Protein AF-A0A3A8NTL7-F1 (afdb_monomer)

InterPro domains:
  IPR017946 PLC-like phosphodiesterase, TIM beta/alpha-barrel domain superfamily [G3DSA:3.20.20.190] (34-94)
  IPR017946 PLC-like phosphodiesterase, TIM beta/alpha-barrel domain superfamily [SSF51695] (38-226)
  IPR019356 Menorin-like domain [PF10223] (31-127)

pLDDT: mean 85.39, std 20.69, range [34.0, 98.81]

Foldseek 3Di:
DDDDDDDDDDDPDDDDQPPPLADDLPDFQLQAQEQPACFAPVSVVVLSVFSGQEYEFEWDQDDVHRFIWTDDDPDDDPHHGHGLLRVLLSVQVSNGAYEYHYPDLVCVVVNLVSCVVSPHQQSSAEYADEQVSCLVCLQVCCVSRVAHEYEYEWNDPAADALVRLLSVLVSLVVSDHAYEYEYALVRYDLRSLVSNVVRYAYEYEEEDQDLPVSSVVVVVSPHRHHYWYAHPQGGDRRDPVSVVVSVVVVVVVVVD

Radius of gyration: 20.04 Å; Cα contacts (8 Å, |Δi|>4): 472; chains: 1; bounding box: 79×56×46 Å

Secondary structure (DSSP, 8-state):
-----PPPP----PPPPPTT----TTS-GGG--EE----BHHHHHHHHTSS-SEEEEEEEEPTTSSSEEE-SSSSPPSS-BPBHHHHHHHHHHHT-EEEEEES-GGGHHHHHHHHHHHT--GGGEEEEE-HHHHHHHHHHHHHH-TTSEEEEPPS-SS-B-HHHHHHHHHHHHHH-SSEEEEEEGGGB-HHHHHHHTTTSEEEEEEE-SSHHHHHHHHHHTT--S-EEEEBTTB---S-HHHHHHHHHHHHHHTT-

Mean predicted aligned error: 8.6 Å

Nearest PDB structures (foldseek):
  3ez4-assembly1_H  TM=6.415E-01  e=2.658E-02  Burkholderia pseudomallei
  1p0k-assembly1_A  TM=4.427E-01  e=3.670E-03  Bacillus subtilis
  3uqe-assembly1_A-2  TM=3.409E-01  e=1.189E-02  Escherichia coli K-12
  2nuw-assembly1_A  TM=5.396E-01  e=2.178E-01  Sulfolobus acidocaldarius DSM 639
  6pmu-assembly1_B  TM=3.291E-01  e=2.286E+00  Tetranychus urticae

Solvent-accessible surface area (backbone atoms only — not comparable to full-atom values): 14018 Å² total; per-residue (Å²): 142,86,81,91,78,84,78,81,80,80,75,80,78,69,86,75,74,64,90,85,21,62,49,56,69,85,58,60,47,55,75,45,19,53,28,78,63,38,18,23,57,68,42,36,50,56,40,68,77,42,70,29,25,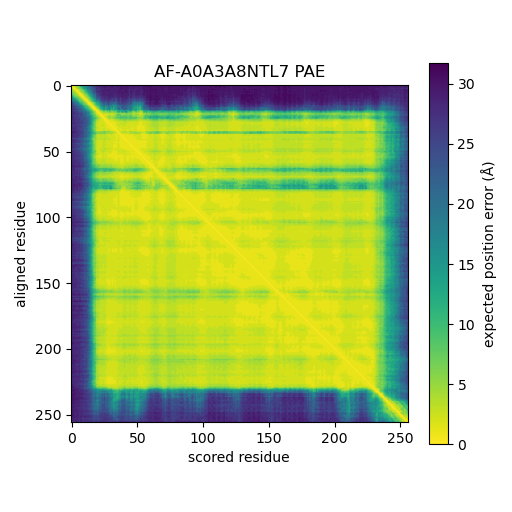26,41,26,30,26,36,28,69,30,92,95,51,95,46,61,23,23,38,86,62,98,62,90,67,94,71,56,63,28,44,47,68,56,50,52,51,55,42,52,75,64,41,32,22,40,34,41,37,49,76,42,71,85,48,47,68,62,52,53,54,50,47,62,72,71,60,59,65,38,57,32,36,30,49,32,30,47,38,68,46,39,68,69,44,39,62,59,48,38,73,78,35,56,56,25,30,41,30,41,30,61,91,59,94,60,72,42,41,46,74,55,31,47,52,53,41,50,50,45,62,73,60,46,64,46,35,31,41,42,39,50,60,95,29,60,38,67,61,17,48,67,55,35,58,87,67,31,33,39,19,34,33,52,78,34,88,51,25,66,58,52,49,52,57,41,41,76,68,63,47,50,19,38,67,49,41,24,33,93,84,49,77,50,49,53,40,83,67,42,44,48,47,52,52,53,55,54,55,53,58,74,74,108

Structure (mmCIF, N/CA/C/O backbone):
data_AF-A0A3A8NTL7-F1
#
_entry.id   AF-A0A3A8NTL7-F1
#
loop_
_atom_site.group_PDB
_atom_site.id
_atom_site.type_symbol
_atom_site.label_atom_id
_atom_site.label_alt_id
_atom_site.label_comp_id
_atom_site.label_asym_id
_atom_site.label_entity_id
_atom_site.label_seq_id
_atom_site.pdbx_PDB_ins_code
_atom_site.Cartn_x
_atom_site.Cartn_y
_atom_site.Cartn_z
_atom_site.occupancy
_atom_site.B_iso_or_equiv
_atom_site.auth_seq_id
_atom_site.auth_comp_id
_atom_site.auth_asym_id
_atom_site.auth_atom_id
_atom_site.pdbx_PDB_model_num
ATOM 1 N N . MET A 1 1 ? 60.176 -28.393 -14.270 1.00 40.81 1 MET A N 1
ATOM 2 C CA . MET A 1 1 ? 59.369 -27.708 -13.246 1.00 40.81 1 MET A CA 1
ATOM 3 C C . MET A 1 1 ? 58.552 -26.687 -13.997 1.00 40.81 1 MET A C 1
ATOM 5 O O . MET A 1 1 ? 59.147 -25.733 -14.454 1.00 40.81 1 MET A O 1
ATOM 9 N N . ASP A 1 2 ? 57.264 -26.942 -14.194 1.00 37.91 2 ASP A N 1
ATOM 10 C CA . ASP A 1 2 ? 56.298 -25.947 -14.660 1.00 37.91 2 ASP A CA 1
ATOM 11 C C . ASP A 1 2 ? 54.932 -26.401 -14.154 1.00 37.91 2 ASP A C 1
ATOM 13 O O . ASP A 1 2 ? 54.378 -27.399 -14.613 1.00 37.91 2 ASP A O 1
ATOM 17 N N . SER A 1 3 ? 54.430 -25.710 -13.136 1.00 34.97 3 SER A N 1
ATOM 18 C CA . SER A 1 3 ? 53.070 -25.862 -12.631 1.00 34.97 3 SER A CA 1
ATOM 19 C C . SER A 1 3 ? 52.382 -24.515 -12.780 1.00 34.97 3 SER A C 1
ATOM 21 O O . SER A 1 3 ? 52.554 -23.623 -11.951 1.00 34.97 3 SER A O 1
ATOM 23 N N . TYR A 1 4 ? 51.619 -24.370 -13.859 1.00 37.44 4 TYR A N 1
ATOM 24 C CA . TYR A 1 4 ? 50.650 -23.295 -14.008 1.00 37.44 4 TYR A CA 1
ATOM 25 C C . TYR A 1 4 ? 49.494 -23.564 -13.037 1.00 37.44 4 TYR A C 1
ATOM 27 O O . TYR A 1 4 ? 48.704 -24.483 -13.243 1.00 37.44 4 TYR A O 1
ATOM 35 N N . GLN A 1 5 ? 49.406 -22.779 -11.964 1.00 39.97 5 GLN A N 1
ATOM 36 C CA . GLN A 1 5 ? 48.196 -22.664 -11.154 1.00 39.97 5 GLN A CA 1
ATOM 37 C C . GLN A 1 5 ? 47.462 -21.390 -11.566 1.00 39.97 5 GLN A C 1
ATOM 39 O O . GLN A 1 5 ? 47.938 -20.277 -11.358 1.00 39.97 5 GLN A O 1
ATOM 44 N N . SER A 1 6 ? 46.296 -21.577 -12.175 1.00 35.25 6 SER A N 1
ATOM 45 C CA . SER A 1 6 ? 45.304 -20.540 -12.432 1.00 35.25 6 SER A CA 1
ATOM 46 C C . SER A 1 6 ? 44.665 -20.084 -11.119 1.00 35.25 6 SER A C 1
ATOM 48 O O . SER A 1 6 ? 44.064 -20.888 -10.404 1.00 35.25 6 SER A O 1
ATOM 50 N N . THR A 1 7 ? 44.768 -18.794 -10.814 1.00 35.56 7 THR A N 1
ATOM 51 C CA . THR A 1 7 ? 44.014 -18.132 -9.746 1.00 35.56 7 THR A CA 1
ATOM 52 C C . THR A 1 7 ? 42.527 -18.048 -10.120 1.00 35.56 7 THR A C 1
ATOM 54 O O . THR A 1 7 ? 42.206 -17.666 -11.247 1.00 35.56 7 THR A O 1
ATOM 57 N N . PRO A 1 8 ? 41.590 -18.378 -9.211 1.00 36.06 8 PRO A N 1
ATOM 58 C CA . PRO A 1 8 ? 40.177 -18.150 -9.462 1.00 36.06 8 PRO A CA 1
ATOM 59 C C . PRO A 1 8 ? 39.867 -16.655 -9.346 1.00 36.06 8 PRO A C 1
ATOM 61 O O . PRO A 1 8 ? 40.262 -15.993 -8.385 1.00 36.06 8 PRO A O 1
ATOM 64 N N . ALA A 1 9 ? 39.153 -16.133 -10.342 1.00 37.66 9 ALA A N 1
ATOM 65 C CA . ALA A 1 9 ? 38.639 -14.774 -10.348 1.00 37.66 9 ALA A CA 1
ATOM 66 C C . ALA A 1 9 ? 37.702 -14.559 -9.148 1.00 37.66 9 ALA A C 1
ATOM 68 O O . ALA A 1 9 ? 36.708 -15.268 -8.978 1.00 37.66 9 ALA A O 1
ATOM 69 N N . VAL A 1 10 ? 38.028 -13.563 -8.326 1.00 35.44 10 VAL A N 1
ATOM 70 C CA . VAL A 1 10 ? 37.157 -13.060 -7.264 1.00 35.44 10 VAL A CA 1
ATOM 71 C C . VAL A 1 10 ? 35.920 -12.466 -7.936 1.00 35.44 10 VAL A C 1
ATOM 73 O O . VAL A 1 10 ? 36.007 -11.446 -8.619 1.00 35.44 10 VAL A O 1
ATOM 76 N N . ARG A 1 11 ? 34.764 -13.120 -7.771 1.00 34.62 11 ARG A N 1
ATOM 77 C CA . ARG A 1 11 ? 33.468 -12.497 -8.056 1.00 34.62 11 ARG A CA 1
ATOM 78 C C . ARG A 1 11 ? 33.357 -11.269 -7.161 1.00 34.62 11 ARG A C 1
ATOM 80 O O . ARG A 1 11 ? 33.411 -11.404 -5.941 1.00 34.62 11 ARG A O 1
ATOM 87 N N . ALA A 1 12 ? 33.222 -10.097 -7.771 1.00 34.50 12 ALA A N 1
ATOM 88 C CA . ALA A 1 12 ? 32.860 -8.884 -7.062 1.00 34.50 12 ALA A CA 1
ATOM 89 C C . ALA A 1 12 ? 31.539 -9.143 -6.323 1.00 34.50 12 ALA A C 1
ATOM 91 O O . ALA A 1 12 ? 30.503 -9.372 -6.945 1.00 34.50 12 ALA A O 1
ATOM 92 N N . SER A 1 13 ? 31.598 -9.179 -4.995 1.00 38.62 13 SER A N 1
ATOM 93 C CA . SER A 1 13 ? 30.416 -9.112 -4.150 1.00 38.62 13 SER A CA 1
ATOM 94 C C . SER A 1 13 ? 29.799 -7.733 -4.356 1.00 38.62 13 SER A C 1
ATOM 96 O O . SER A 1 13 ? 30.434 -6.730 -4.022 1.00 38.62 13 SER A O 1
ATOM 98 N N . GLY A 1 14 ? 28.591 -7.683 -4.922 1.00 35.97 14 GLY A N 1
ATOM 99 C CA . GLY A 1 14 ? 27.764 -6.479 -4.873 1.00 35.97 14 GLY A CA 1
ATOM 100 C C . GLY A 1 14 ? 27.563 -6.026 -3.421 1.00 35.97 14 GLY A C 1
ATOM 101 O O . GLY A 1 14 ? 27.807 -6.816 -2.499 1.00 35.97 14 GLY A O 1
ATOM 102 N N . PRO A 1 15 ? 27.170 -4.763 -3.193 1.00 36.09 15 PRO A N 1
ATOM 103 C CA . PRO A 1 15 ? 26.973 -4.254 -1.844 1.00 36.09 15 PRO A CA 1
ATOM 104 C C . PRO A 1 15 ? 25.991 -5.165 -1.098 1.00 36.09 15 PRO A C 1
ATOM 106 O O . PRO A 1 15 ? 24.876 -5.415 -1.552 1.00 36.09 15 PRO A O 1
ATOM 109 N N . ALA A 1 16 ? 26.444 -5.724 0.026 1.00 44.22 16 ALA A N 1
ATOM 110 C CA . ALA A 1 16 ? 25.591 -6.505 0.905 1.00 44.22 16 ALA A CA 1
ATOM 111 C C . ALA A 1 16 ? 24.476 -5.589 1.424 1.00 44.22 16 ALA A C 1
ATOM 113 O O . ALA A 1 16 ? 24.764 -4.496 1.914 1.00 44.22 16 ALA A O 1
ATOM 114 N N . CYS A 1 17 ? 23.218 -6.028 1.314 1.00 40.03 17 CYS A N 1
ATOM 115 C CA . CYS A 1 17 ? 22.085 -5.323 1.909 1.00 40.03 17 CYS A CA 1
ATOM 116 C C . CYS A 1 17 ? 22.385 -5.007 3.388 1.00 40.03 17 CYS A C 1
ATOM 118 O O . CYS A 1 17 ? 22.900 -5.887 4.092 1.00 40.03 17 CYS A O 1
ATOM 120 N N . PRO A 1 18 ? 22.061 -3.800 3.889 1.00 51.34 18 PRO A N 1
ATOM 121 C CA . PRO A 1 18 ? 22.189 -3.493 5.308 1.00 51.34 18 PRO A CA 1
ATOM 122 C C . PRO A 1 18 ? 21.457 -4.549 6.151 1.00 51.34 18 PRO A C 1
ATOM 124 O O . PRO A 1 18 ? 20.309 -4.907 5.861 1.00 51.34 18 PRO A O 1
ATOM 127 N N . VAL A 1 19 ? 22.133 -5.075 7.176 1.00 51.22 19 VAL A N 1
ATOM 128 C CA . VAL A 1 19 ? 21.589 -6.093 8.090 1.00 51.22 19 VAL A CA 1
ATOM 129 C C . VAL A 1 19 ? 20.279 -5.577 8.703 1.00 51.22 19 VAL A C 1
ATOM 131 O O . VAL A 1 19 ? 20.252 -4.480 9.249 1.00 51.22 19 VAL A O 1
ATOM 134 N N . GLY A 1 20 ? 19.197 -6.362 8.618 1.00 67.25 20 GLY A N 1
ATOM 135 C CA . GLY A 1 20 ? 17.888 -6.019 9.204 1.00 67.25 20 GLY A CA 1
ATOM 136 C C . GLY A 1 20 ? 16.890 -5.307 8.275 1.00 67.25 20 GLY A C 1
ATOM 137 O O . GLY A 1 20 ? 15.893 -4.774 8.763 1.00 67.25 20 GLY A O 1
ATOM 138 N N . THR A 1 21 ? 17.139 -5.285 6.960 1.00 78.56 21 THR A N 1
ATOM 139 C CA . THR A 1 21 ? 16.226 -4.689 5.958 1.00 78.56 21 THR A CA 1
ATOM 140 C C . THR A 1 21 ? 15.295 -5.695 5.274 1.00 78.56 21 THR A C 1
ATOM 142 O O . THR A 1 21 ? 14.300 -5.292 4.686 1.00 78.56 21 THR A O 1
ATOM 145 N N . THR A 1 22 ? 15.563 -6.998 5.362 1.00 86.06 22 THR A N 1
ATOM 146 C CA . THR A 1 22 ? 14.688 -8.041 4.801 1.00 86.06 22 THR A CA 1
ATOM 147 C C . THR A 1 22 ? 13.358 -8.102 5.550 1.00 86.06 22 THR A C 1
ATOM 149 O O . THR A 1 22 ? 13.345 -8.085 6.782 1.00 86.06 22 THR A O 1
ATOM 152 N N . TRP A 1 23 ? 12.252 -8.214 4.813 1.00 87.19 23 TRP A N 1
ATOM 153 C CA . TRP A 1 23 ? 10.929 -8.405 5.403 1.00 87.19 23 TRP A CA 1
ATOM 154 C C . TRP A 1 23 ? 10.551 -9.885 5.435 1.00 87.19 23 TRP A C 1
ATOM 156 O O . TRP A 1 23 ? 10.715 -10.597 4.444 1.00 87.19 23 TRP A O 1
ATOM 166 N N . THR A 1 24 ? 10.005 -10.331 6.563 1.00 81.75 24 THR A N 1
ATOM 167 C CA . THR A 1 24 ? 9.372 -11.644 6.713 1.00 81.75 24 THR A CA 1
ATOM 168 C C . THR A 1 24 ? 7.953 -11.444 7.237 1.00 81.75 24 THR A C 1
ATOM 170 O O . THR A 1 24 ? 7.708 -10.516 8.007 1.00 81.75 24 THR A O 1
ATOM 173 N N . GLY A 1 25 ? 7.014 -12.308 6.839 1.00 76.00 25 GLY A N 1
ATOM 174 C CA . GLY A 1 25 ? 5.602 -12.201 7.240 1.00 76.00 25 GLY A CA 1
ATOM 175 C C . GLY A 1 25 ? 5.346 -12.257 8.753 1.00 76.00 25 GLY A C 1
ATOM 176 O O . GLY A 1 25 ? 4.278 -11.859 9.205 1.00 76.00 25 GLY A O 1
ATOM 177 N N . ASP A 1 26 ? 6.330 -12.706 9.536 1.00 82.38 26 ASP A N 1
ATOM 178 C CA . ASP A 1 26 ? 6.259 -12.780 10.999 1.00 82.38 26 ASP A CA 1
ATOM 179 C C . ASP A 1 26 ? 6.544 -11.436 11.693 1.00 82.38 26 ASP A C 1
ATOM 181 O O . ASP A 1 26 ? 6.278 -11.288 12.889 1.00 82.38 26 ASP A O 1
ATOM 185 N N . LEU A 1 27 ? 7.108 -10.454 10.978 1.00 86.75 27 LEU A N 1
ATOM 186 C CA . LEU A 1 27 ? 7.339 -9.123 11.531 1.00 86.75 27 LEU A CA 1
ATOM 187 C C . LEU A 1 27 ? 6.011 -8.357 11.612 1.00 86.75 27 LEU A C 1
ATOM 189 O O . LEU A 1 27 ? 5.282 -8.272 10.620 1.00 86.75 27 LEU A O 1
ATOM 193 N N . PRO A 1 28 ? 5.678 -7.751 12.765 1.00 92.38 28 PRO A N 1
ATOM 194 C CA . PRO A 1 28 ? 4.474 -6.946 12.857 1.00 92.38 28 PRO A CA 1
ATOM 195 C C . PRO A 1 28 ? 4.620 -5.692 11.992 1.00 92.38 28 PRO A C 1
ATOM 197 O O . PRO A 1 28 ? 5.680 -5.065 11.953 1.00 92.38 28 PRO A O 1
ATOM 200 N N . LEU A 1 29 ? 3.531 -5.275 11.337 1.00 93.94 29 LEU A N 1
ATOM 201 C CA . LEU A 1 29 ? 3.531 -4.109 10.444 1.00 93.94 29 LEU A CA 1
ATOM 202 C C . LEU A 1 29 ? 3.906 -2.795 11.163 1.00 93.94 29 LEU A C 1
ATOM 204 O O . LEU A 1 29 ? 4.288 -1.822 10.520 1.00 93.94 29 LEU A O 1
ATOM 208 N N . SER A 1 30 ? 3.873 -2.772 12.499 1.00 92.75 30 SER A N 1
ATOM 209 C CA . SER A 1 30 ? 4.414 -1.677 13.307 1.00 92.75 30 SER A CA 1
ATOM 210 C C . SER A 1 30 ? 5.921 -1.441 13.125 1.00 92.75 30 SER A C 1
ATOM 212 O O . SER A 1 30 ? 6.384 -0.327 13.353 1.00 92.75 30 SER A O 1
ATOM 214 N N . GLU A 1 31 ? 6.674 -2.450 12.686 1.00 90.75 31 GLU A N 1
ATOM 215 C CA . GLU A 1 31 ? 8.119 -2.370 12.412 1.00 90.75 31 GLU A CA 1
ATOM 216 C C . GLU A 1 31 ? 8.428 -2.002 10.950 1.00 90.75 31 GLU A C 1
ATOM 218 O O . GLU A 1 31 ? 9.591 -1.990 10.528 1.00 90.75 31 GLU A O 1
ATOM 223 N N . ALA A 1 32 ? 7.396 -1.729 10.146 1.00 91.56 32 ALA A N 1
ATOM 224 C CA . ALA A 1 32 ? 7.569 -1.300 8.769 1.00 91.56 32 ALA A CA 1
ATOM 225 C C . ALA A 1 32 ? 8.188 0.105 8.709 1.00 91.56 32 ALA A C 1
ATOM 227 O O . ALA A 1 32 ? 7.646 1.076 9.236 1.00 91.56 32 ALA A O 1
ATOM 228 N N . ARG A 1 33 ? 9.321 0.197 8.015 1.00 90.44 33 ARG A N 1
ATOM 229 C CA . ARG A 1 33 ? 10.051 1.411 7.656 1.00 90.44 33 ARG A CA 1
ATOM 230 C C . ARG A 1 33 ? 9.907 1.596 6.155 1.00 90.44 33 ARG A C 1
ATOM 232 O O . ARG A 1 33 ? 10.611 0.944 5.377 1.00 90.44 33 ARG A O 1
ATOM 239 N N . ASN A 1 34 ? 8.944 2.429 5.783 1.00 91.75 34 ASN A N 1
ATOM 240 C CA . ASN A 1 34 ? 8.533 2.596 4.402 1.00 91.75 34 ASN A CA 1
ATOM 241 C C . ASN A 1 34 ? 9.428 3.567 3.639 1.00 91.75 34 ASN A C 1
ATOM 243 O O . ASN A 1 34 ? 9.830 4.619 4.135 1.00 91.75 34 ASN A O 1
ATOM 247 N N . ALA A 1 35 ? 9.681 3.194 2.401 1.00 91.62 35 ALA A N 1
ATOM 248 C CA . ALA A 1 35 ? 10.323 3.980 1.381 1.00 91.62 35 ALA A CA 1
ATOM 249 C C . ALA A 1 35 ? 9.279 4.503 0.402 1.00 91.62 35 ALA A C 1
ATOM 251 O O . ALA A 1 35 ? 8.930 3.817 -0.559 1.00 91.62 35 ALA A O 1
ATOM 252 N N . HIS A 1 36 ? 8.770 5.702 0.641 1.00 85.38 36 HIS A N 1
ATOM 253 C CA . HIS A 1 36 ? 7.763 6.282 -0.241 1.00 85.38 36 HIS A CA 1
ATOM 254 C C . HIS A 1 36 ? 8.404 6.772 -1.554 1.00 85.38 36 HIS A C 1
ATOM 256 O O . HIS A 1 36 ? 9.516 7.308 -1.546 1.00 85.38 36 HIS A O 1
ATOM 262 N N . ARG A 1 37 ? 7.666 6.653 -2.665 1.00 82.38 37 ARG A N 1
ATOM 263 C CA . ARG A 1 37 ? 7.978 7.199 -4.002 1.00 82.38 37 ARG A CA 1
ATOM 264 C C . ARG A 1 37 ? 9.198 6.560 -4.637 1.00 82.38 37 ARG A C 1
ATOM 266 O O . ARG A 1 37 ? 10.063 7.250 -5.158 1.00 82.38 37 ARG A O 1
ATOM 273 N N . THR A 1 38 ? 9.285 5.239 -4.614 1.00 93.38 38 THR A N 1
ATOM 274 C CA . THR A 1 38 ? 10.352 4.508 -5.318 1.00 93.38 38 THR A CA 1
ATOM 275 C C . THR A 1 38 ? 10.064 4.374 -6.819 1.00 93.38 38 THR A C 1
ATOM 277 O O . THR A 1 38 ? 10.290 3.321 -7.399 1.00 93.38 38 THR A O 1
ATOM 280 N N . ASN A 1 39 ? 9.528 5.422 -7.452 1.00 95.25 39 ASN A N 1
ATOM 281 C CA . ASN A 1 39 ? 8.954 5.352 -8.799 1.00 95.25 39 ASN A CA 1
ATOM 282 C C . ASN A 1 39 ? 10.016 5.435 -9.901 1.00 95.25 39 ASN A C 1
ATOM 284 O O . ASN A 1 39 ? 9.883 4.801 -10.943 1.00 95.25 39 ASN A O 1
ATOM 288 N N . THR A 1 40 ? 11.096 6.170 -9.652 1.00 93.62 40 THR A N 1
ATOM 289 C CA . THR A 1 40 ? 12.225 6.315 -10.582 1.00 93.62 40 THR A CA 1
ATOM 290 C C . THR A 1 40 ? 13.402 5.428 -10.190 1.00 93.62 40 THR A C 1
ATOM 292 O O . THR A 1 40 ? 13.541 5.030 -9.026 1.00 93.62 40 THR A O 1
ATOM 295 N N . LYS A 1 41 ? 14.304 5.157 -11.141 1.00 93.94 41 LYS A N 1
ATOM 296 C CA . LYS A 1 41 ? 15.559 4.424 -10.882 1.00 93.94 41 LYS A CA 1
ATOM 297 C C . LYS A 1 41 ? 16.371 5.052 -9.752 1.00 93.94 41 LYS A C 1
ATOM 299 O O . LYS A 1 41 ? 16.873 4.340 -8.882 1.00 93.94 41 LYS A O 1
ATOM 304 N N . GLU A 1 42 ? 16.469 6.377 -9.733 1.00 90.81 42 GLU A N 1
ATOM 305 C CA . GLU A 1 42 ? 17.224 7.126 -8.731 1.00 90.81 42 GLU A CA 1
ATOM 306 C C . GLU A 1 42 ? 16.596 6.998 -7.339 1.00 90.81 42 GLU A C 1
ATOM 308 O O . GLU A 1 42 ? 17.299 6.740 -6.359 1.00 90.81 42 GLU A O 1
ATOM 313 N N . GLN A 1 43 ? 15.269 7.135 -7.244 1.00 91.50 43 GLN A N 1
ATOM 314 C CA . GLN A 1 43 ? 14.547 6.994 -5.977 1.00 91.50 43 GLN A CA 1
ATOM 315 C C . GLN A 1 43 ? 14.615 5.562 -5.444 1.00 91.50 43 GLN A C 1
ATOM 317 O O . GLN A 1 43 ? 14.824 5.357 -4.247 1.00 91.50 43 GLN A O 1
ATOM 322 N N . PHE A 1 44 ? 14.474 4.564 -6.319 1.00 94.44 44 PHE A N 1
ATOM 323 C CA . PHE A 1 44 ? 14.579 3.163 -5.929 1.00 94.44 44 PHE A CA 1
ATOM 324 C C . PHE A 1 44 ? 15.991 2.829 -5.435 1.00 94.44 44 PHE A C 1
ATOM 326 O O . PHE A 1 44 ? 16.153 2.178 -4.402 1.00 94.44 44 PHE A O 1
ATOM 333 N N . GLN A 1 45 ? 17.029 3.321 -6.119 1.00 93.12 45 GLN A N 1
ATOM 334 C CA . GLN A 1 45 ? 18.410 3.137 -5.677 1.00 93.12 45 GLN A CA 1
ATOM 335 C C . GLN A 1 45 ? 18.659 3.803 -4.316 1.00 93.12 45 GLN A C 1
ATOM 337 O O . GLN A 1 45 ? 19.203 3.168 -3.413 1.00 93.12 45 GLN A O 1
ATOM 342 N N . ALA A 1 46 ? 18.182 5.034 -4.116 1.00 89.31 46 ALA A N 1
ATOM 343 C CA . ALA A 1 46 ? 18.267 5.701 -2.817 1.00 89.31 46 ALA A CA 1
ATOM 344 C C . ALA A 1 46 ? 17.554 4.903 -1.709 1.00 89.31 46 ALA A C 1
ATOM 346 O O . ALA A 1 46 ? 18.042 4.824 -0.580 1.00 89.31 46 ALA A O 1
ATOM 347 N N . ALA A 1 47 ? 16.428 4.262 -2.034 1.00 91.06 47 ALA A N 1
ATOM 348 C CA . ALA A 1 47 ? 15.724 3.384 -1.115 1.00 91.06 47 ALA A CA 1
ATOM 349 C C . ALA A 1 47 ? 16.549 2.136 -0.775 1.00 91.06 47 ALA A C 1
ATOM 351 O O . ALA A 1 47 ? 16.652 1.795 0.407 1.00 91.06 47 ALA A O 1
ATOM 352 N N . LEU A 1 48 ? 17.178 1.481 -1.759 1.00 90.56 48 LEU A N 1
ATOM 353 C CA . LEU A 1 48 ? 18.084 0.340 -1.555 1.00 90.56 48 LEU A CA 1
ATOM 354 C C . LEU A 1 48 ? 19.227 0.677 -0.594 1.00 90.56 48 LEU A C 1
ATOM 356 O O . LEU A 1 48 ? 19.512 -0.108 0.313 1.00 90.56 48 LEU A O 1
ATOM 360 N N . ASP A 1 49 ? 19.792 1.873 -0.721 1.00 87.94 49 ASP A N 1
ATOM 361 C CA . ASP A 1 49 ? 20.904 2.345 0.107 1.00 87.94 49 ASP A CA 1
ATOM 362 C C . ASP A 1 49 ? 20.471 2.819 1.512 1.00 87.94 49 ASP A C 1
ATOM 364 O O . ASP A 1 49 ? 21.313 3.143 2.353 1.00 87.94 49 ASP A O 1
ATOM 368 N N . SER A 1 50 ? 19.164 2.835 1.792 1.00 84.94 50 SER A N 1
ATOM 369 C CA . SER A 1 50 ? 18.587 3.214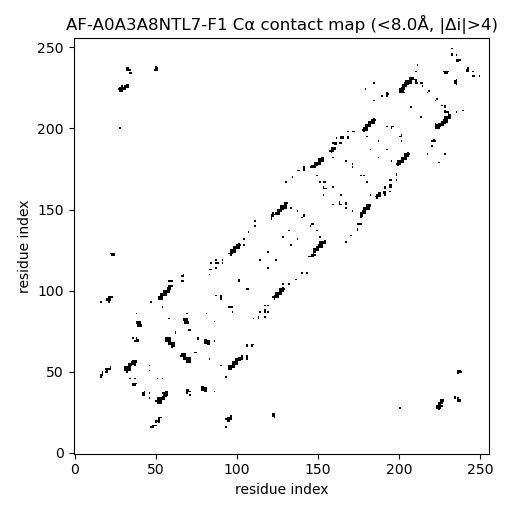 3.088 1.00 84.94 50 SER A CA 1
ATOM 370 C C . SER A 1 50 ? 18.333 2.021 4.027 1.00 84.94 50 SER A C 1
ATOM 372 O O . SER A 1 50 ? 18.418 0.852 3.640 1.00 84.94 50 SER A O 1
ATOM 374 N N . GLY A 1 51 ? 17.943 2.324 5.273 1.00 86.12 51 GLY A N 1
ATOM 375 C CA . GLY A 1 51 ? 17.471 1.350 6.267 1.00 86.12 51 GLY A CA 1
ATOM 376 C C . GLY A 1 51 ? 16.012 0.887 6.102 1.00 86.12 51 GLY A C 1
ATOM 377 O O . GLY A 1 51 ? 15.500 0.169 6.972 1.00 86.12 51 GLY A O 1
ATOM 378 N N . ALA A 1 52 ? 15.323 1.294 5.029 1.00 90.31 52 ALA A N 1
ATOM 379 C CA . ALA A 1 52 ? 13.944 0.887 4.763 1.00 90.31 52 ALA A CA 1
ATOM 380 C C . ALA A 1 52 ? 13.823 -0.629 4.546 1.00 90.31 52 ALA A C 1
ATOM 382 O O . ALA A 1 52 ? 14.685 -1.265 3.938 1.00 90.31 52 ALA A O 1
ATOM 383 N N . ASN A 1 53 ? 12.728 -1.202 5.040 1.00 93.38 53 ASN A N 1
ATOM 384 C CA . ASN A 1 53 ? 12.383 -2.617 4.867 1.00 93.38 53 ASN A CA 1
ATOM 385 C C . ASN A 1 53 ? 11.088 -2.822 4.059 1.00 93.38 53 ASN A C 1
ATOM 387 O O . ASN A 1 53 ? 10.731 -3.962 3.765 1.00 93.38 53 ASN A O 1
ATOM 391 N N . TRP A 1 54 ? 10.432 -1.730 3.655 1.00 96.31 54 TRP A N 1
ATOM 392 C CA . TRP A 1 54 ? 9.306 -1.701 2.725 1.00 96.31 54 TRP A CA 1
ATOM 393 C C . TRP A 1 54 ? 9.546 -0.667 1.637 1.00 96.31 54 TRP A C 1
ATOM 395 O O . TRP A 1 54 ? 10.017 0.423 1.948 1.00 96.31 54 TRP A O 1
ATOM 405 N N . PHE A 1 55 ? 9.201 -1.004 0.397 1.00 97.00 55 PHE A N 1
ATOM 406 C CA . PHE A 1 55 ? 9.207 -0.120 -0.763 1.00 97.00 55 PHE A CA 1
ATOM 407 C C . PHE A 1 55 ? 7.799 0.169 -1.230 1.00 97.00 55 PHE A C 1
ATOM 409 O O . PHE A 1 55 ? 7.043 -0.764 -1.481 1.00 97.00 55 PHE A O 1
ATOM 416 N N . GLU A 1 56 ? 7.467 1.448 -1.369 1.00 96.62 56 GLU A N 1
ATOM 417 C CA . GLU A 1 56 ? 6.204 1.891 -1.933 1.00 96.62 56 GLU A CA 1
ATOM 418 C C . GLU A 1 56 ? 6.419 2.547 -3.292 1.00 96.62 56 GLU A C 1
ATOM 420 O O . GLU A 1 56 ? 7.274 3.430 -3.448 1.00 96.62 56 GLU A O 1
ATOM 425 N N . GLY A 1 57 ? 5.631 2.102 -4.265 1.00 96.12 57 GLY A N 1
ATOM 426 C CA . GLY A 1 57 ? 5.572 2.676 -5.598 1.00 96.12 57 GLY A CA 1
ATOM 427 C C . GLY A 1 57 ? 4.127 2.902 -6.033 1.00 96.12 57 GLY A C 1
ATOM 428 O O . GLY A 1 57 ? 3.240 2.096 -5.743 1.00 96.12 57 GLY A O 1
ATOM 429 N N . ASP A 1 58 ? 3.903 4.011 -6.722 1.00 96.44 58 ASP A N 1
ATOM 430 C CA . ASP A 1 58 ? 2.606 4.424 -7.237 1.00 96.44 58 ASP A CA 1
ATOM 431 C C . ASP A 1 58 ? 2.410 3.834 -8.635 1.00 96.44 58 ASP A C 1
ATOM 433 O O . ASP A 1 58 ? 3.235 4.049 -9.517 1.00 96.44 58 ASP A O 1
ATOM 437 N N . VAL A 1 59 ? 1.324 3.098 -8.858 1.00 96.81 59 VAL A N 1
ATOM 438 C CA . VAL A 1 59 ? 1.030 2.504 -10.165 1.00 96.81 59 VAL A CA 1
ATOM 439 C C . VAL A 1 59 ? 0.014 3.360 -10.903 1.00 96.81 59 VAL A C 1
ATOM 441 O O . VAL A 1 59 ? -1.101 3.590 -10.418 1.00 96.81 59 VAL A O 1
ATOM 444 N N . ARG A 1 60 ? 0.390 3.780 -12.110 1.00 95.00 60 ARG A N 1
ATOM 445 C CA . ARG A 1 60 ? -0.467 4.484 -13.067 1.00 95.00 60 ARG A CA 1
ATOM 446 C C . ARG A 1 60 ? -0.373 3.844 -14.436 1.00 95.00 60 ARG A C 1
ATOM 448 O O . ARG A 1 60 ? 0.558 3.102 -14.732 1.00 95.00 60 ARG A O 1
ATOM 455 N N . LYS A 1 61 ? -1.318 4.187 -15.298 1.00 94.81 61 LYS A N 1
ATOM 456 C CA . LYS A 1 61 ? -1.186 3.981 -16.729 1.00 94.81 61 LYS A CA 1
ATOM 457 C C . LYS A 1 61 ? -0.075 4.868 -17.293 1.00 94.81 61 LYS A C 1
ATOM 459 O O . LYS A 1 61 ? 0.044 6.050 -16.940 1.00 94.81 61 LYS A O 1
ATOM 464 N N . GLU A 1 62 ? 0.717 4.298 -18.187 1.00 91.94 62 GLU A N 1
ATOM 465 C CA . GLU A 1 62 ? 1.781 5.003 -18.883 1.00 91.94 62 GLU A CA 1
ATOM 466 C C . GLU A 1 62 ? 1.238 6.117 -19.778 1.00 91.94 62 GLU A C 1
ATOM 468 O O . GLU A 1 62 ? 0.180 6.010 -20.409 1.00 91.94 62 GLU A O 1
ATOM 473 N N . ILE A 1 63 ? 1.972 7.227 -19.850 1.00 87.88 63 ILE A N 1
ATOM 474 C CA . ILE A 1 63 ? 1.570 8.343 -20.705 1.00 87.88 63 ILE A CA 1
ATOM 475 C C . ILE A 1 63 ? 1.714 7.916 -22.172 1.00 87.88 63 ILE A C 1
ATOM 477 O O . ILE A 1 63 ? 2.813 7.697 -22.669 1.00 87.88 63 ILE A O 1
ATOM 481 N N . ASN A 1 64 ? 0.591 7.892 -22.894 1.00 87.06 64 ASN A N 1
ATOM 482 C CA . ASN A 1 64 ? 0.480 7.461 -24.297 1.00 87.06 64 ASN A CA 1
ATOM 483 C C . ASN A 1 64 ? 0.609 5.943 -24.540 1.00 87.06 64 ASN A C 1
ATOM 485 O O . ASN A 1 64 ? 0.749 5.538 -25.695 1.00 87.06 64 ASN A O 1
ATOM 489 N N . SER A 1 65 ? 0.510 5.110 -23.501 1.00 87.88 65 SER A N 1
ATOM 490 C CA . SER A 1 65 ? 0.436 3.649 -23.624 1.00 87.88 65 SER A CA 1
ATOM 491 C C . SER A 1 65 ? -0.657 3.076 -22.709 1.00 87.88 65 SER A C 1
ATOM 493 O O . SER A 1 65 ? -1.212 3.774 -21.864 1.00 87.88 65 SER A O 1
ATOM 495 N N . ASP A 1 66 ? -1.004 1.804 -22.905 1.00 88.62 66 ASP A N 1
ATOM 496 C CA . ASP A 1 66 ? -1.955 1.052 -22.069 1.00 88.62 66 ASP A CA 1
ATOM 497 C C . ASP A 1 66 ? -1.253 0.153 -21.034 1.00 88.62 66 ASP A C 1
ATOM 499 O O . ASP A 1 66 ? -1.872 -0.731 -20.445 1.00 88.62 66 ASP A O 1
ATOM 503 N N . THR A 1 67 ? 0.045 0.363 -20.823 1.00 92.69 67 THR A N 1
ATOM 504 C CA . THR A 1 67 ? 0.891 -0.394 -19.896 1.00 92.69 67 THR A CA 1
ATOM 505 C C . THR A 1 67 ? 1.014 0.304 -18.538 1.00 92.69 67 THR A C 1
ATOM 507 O O . THR A 1 67 ? 1.014 1.532 -18.493 1.00 92.69 67 THR A O 1
ATOM 510 N N . PRO A 1 68 ? 1.148 -0.438 -17.423 1.00 94.94 68 PRO A N 1
ATOM 511 C CA . PRO A 1 68 ? 1.445 0.167 -16.127 1.00 94.94 68 PRO A CA 1
ATOM 512 C C . PRO A 1 68 ? 2.880 0.715 -16.043 1.00 94.94 68 PRO A C 1
ATOM 514 O O . PRO A 1 68 ? 3.839 0.019 -16.388 1.00 94.94 68 PRO A O 1
ATOM 517 N N . GLU A 1 69 ? 3.031 1.916 -15.489 1.00 95.81 69 GLU A N 1
ATOM 518 C CA . GLU A 1 69 ? 4.309 2.513 -15.088 1.00 95.81 69 GLU A CA 1
ATOM 519 C C . GLU A 1 69 ? 4.292 2.908 -13.608 1.00 95.81 69 GLU A C 1
ATOM 521 O O . GLU A 1 69 ? 3.231 3.115 -13.007 1.00 95.81 69 GLU A O 1
ATOM 526 N N . MET A 1 70 ? 5.484 3.039 -13.029 1.00 96.50 70 MET A N 1
ATOM 527 C CA . MET A 1 70 ? 5.655 3.573 -11.687 1.00 96.50 70 MET A CA 1
ATOM 528 C C . MET A 1 70 ? 5.700 5.098 -11.747 1.00 96.50 70 MET A C 1
ATOM 530 O O . MET A 1 70 ? 6.637 5.665 -12.311 1.00 96.50 70 MET A O 1
ATOM 534 N N . ARG A 1 71 ? 4.688 5.764 -11.183 1.00 94.44 71 ARG A N 1
ATOM 535 C CA . ARG A 1 71 ? 4.544 7.221 -11.236 1.00 94.44 71 ARG A CA 1
ATOM 536 C C . ARG A 1 71 ? 3.524 7.756 -10.237 1.00 94.44 71 ARG A C 1
ATOM 538 O O . ARG A 1 71 ? 2.379 7.300 -10.200 1.00 94.44 71 ARG A O 1
ATOM 545 N N . HIS A 1 72 ? 3.885 8.803 -9.497 1.00 88.75 72 HIS A N 1
ATOM 546 C CA . HIS A 1 72 ? 2.969 9.443 -8.549 1.00 88.75 72 HIS A CA 1
ATOM 547 C C . HIS A 1 72 ? 2.073 10.505 -9.215 1.00 88.75 72 HIS A C 1
ATOM 549 O O . HIS A 1 72 ? 0.848 10.494 -9.025 1.00 88.75 72 HIS A O 1
ATOM 555 N N . ASP A 1 73 ? 2.643 11.394 -10.022 1.00 85.56 73 ASP A N 1
ATOM 556 C CA . ASP A 1 73 ? 1.973 12.532 -10.647 1.00 85.56 73 ASP A CA 1
ATOM 557 C C . ASP A 1 73 ? 1.189 12.143 -11.907 1.00 85.56 73 ASP A C 1
ATOM 559 O O . ASP A 1 73 ? 1.475 11.166 -12.590 1.00 85.56 73 ASP A O 1
ATOM 563 N N . SER A 1 74 ? 0.169 12.932 -12.256 1.00 83.56 74 SER A N 1
ATOM 564 C CA . SER A 1 74 ? -0.618 12.707 -13.477 1.00 83.56 74 SER A CA 1
ATOM 565 C C . SER A 1 74 ? 0.090 13.164 -14.758 1.00 83.56 74 SER A C 1
ATOM 567 O O . SER A 1 74 ? -0.315 12.761 -15.848 1.00 83.56 74 SER A O 1
ATOM 569 N N . GLY A 1 75 ? 1.130 13.997 -14.644 1.00 84.50 75 GLY A N 1
ATOM 570 C CA . GLY A 1 75 ? 2.029 14.392 -15.738 1.00 84.50 75 GLY A CA 1
ATOM 571 C C . GLY A 1 75 ? 3.352 13.628 -15.688 1.00 84.50 75 GLY A C 1
ATOM 572 O O . GLY A 1 75 ? 3.470 12.698 -14.906 1.00 84.50 75 GLY A O 1
ATOM 573 N N . HIS A 1 76 ? 4.334 14.002 -16.507 1.00 82.69 76 HIS A N 1
ATOM 574 C CA . HIS A 1 76 ? 5.687 13.445 -16.385 1.00 82.69 76 HIS A CA 1
ATOM 575 C C . HIS A 1 76 ? 6.318 13.849 -15.045 1.00 82.69 76 HIS A C 1
ATOM 577 O O . HIS A 1 76 ? 6.150 14.991 -14.617 1.00 82.69 76 HIS A O 1
ATOM 583 N N . GLU A 1 77 ? 7.043 12.923 -14.421 1.00 83.00 77 GLU A N 1
ATOM 584 C CA . GLU A 1 77 ? 7.855 13.180 -13.229 1.00 83.00 77 GLU A CA 1
ATOM 585 C C . GLU A 1 77 ? 9.319 13.387 -13.614 1.00 83.00 77 GLU A C 1
ATOM 587 O O . GLU A 1 77 ? 9.771 12.916 -14.660 1.00 83.00 77 GLU A O 1
ATOM 592 N N . ASP A 1 78 ? 10.060 14.104 -12.771 1.00 79.81 78 ASP A N 1
ATOM 593 C CA . ASP A 1 78 ? 11.502 14.242 -12.939 1.00 79.81 78 ASP A CA 1
ATOM 594 C C . ASP A 1 78 ? 12.193 12.911 -12.603 1.00 79.81 78 ASP A C 1
ATOM 596 O O . ASP A 1 78 ? 12.106 12.425 -11.474 1.00 79.81 78 ASP A O 1
ATOM 600 N N . GLY A 1 79 ? 12.922 12.359 -13.572 1.00 82.56 79 GLY A N 1
ATOM 601 C CA . GLY A 1 79 ? 13.688 11.119 -13.431 1.00 82.56 79 GLY A CA 1
ATOM 602 C C . GLY A 1 79 ? 13.326 10.081 -14.490 1.00 82.56 79 GLY A C 1
ATOM 603 O O . GLY A 1 79 ? 12.581 10.362 -15.429 1.00 82.56 79 GLY A O 1
ATOM 604 N N . ASP A 1 80 ? 13.904 8.888 -14.358 1.00 88.31 80 ASP A N 1
ATOM 605 C CA . ASP A 1 80 ? 13.618 7.756 -15.243 1.00 88.31 80 ASP A CA 1
ATOM 606 C C . ASP A 1 80 ? 12.609 6.823 -14.563 1.00 88.31 80 ASP A C 1
ATOM 608 O O . ASP A 1 80 ? 12.989 6.007 -13.711 1.00 88.31 80 ASP A O 1
ATOM 612 N N . ASN A 1 81 ? 11.321 7.003 -14.886 1.00 94.12 81 ASN A N 1
ATOM 613 C CA . ASN A 1 81 ? 10.232 6.188 -14.347 1.00 94.12 81 ASN A CA 1
ATOM 614 C C . ASN A 1 81 ? 10.477 4.713 -14.656 1.00 94.12 81 ASN A C 1
ATOM 616 O O . ASN A 1 81 ? 10.746 4.322 -15.792 1.00 94.12 81 ASN A O 1
ATOM 620 N N . LEU A 1 82 ? 10.352 3.883 -13.628 1.00 96.00 82 LEU A N 1
ATOM 621 C CA . LEU A 1 82 ? 10.432 2.444 -13.779 1.00 96.00 82 LEU A CA 1
ATOM 622 C C . LEU A 1 82 ? 9.156 1.930 -14.442 1.00 96.00 82 LEU A C 1
ATOM 624 O O . LEU A 1 82 ? 8.042 2.345 -14.117 1.00 96.00 82 LEU A O 1
ATOM 628 N N . THR A 1 83 ? 9.301 0.942 -15.316 1.00 96.25 83 THR A N 1
ATOM 629 C CA . THR A 1 83 ? 8.165 0.076 -15.637 1.00 96.25 83 THR A CA 1
ATOM 630 C C . THR A 1 83 ? 7.766 -0.724 -14.394 1.00 96.25 83 THR A C 1
ATOM 632 O O . THR A 1 83 ? 8.599 -1.005 -13.522 1.00 96.25 83 THR A O 1
ATOM 635 N N . LEU A 1 84 ? 6.508 -1.174 -14.322 1.00 97.69 84 LEU A N 1
ATOM 636 C CA . LEU A 1 84 ? 6.074 -2.052 -13.228 1.00 97.69 84 LEU A CA 1
ATOM 637 C C . LEU A 1 84 ? 6.948 -3.317 -13.122 1.00 97.69 84 LEU A C 1
ATOM 639 O O . LEU A 1 84 ? 7.303 -3.742 -12.023 1.00 97.69 84 LEU A O 1
ATOM 643 N N . HIS A 1 85 ? 7.337 -3.902 -14.260 1.00 97.75 85 HIS A N 1
ATOM 644 C CA . HIS A 1 85 ? 8.174 -5.102 -14.289 1.00 97.75 85 HIS A CA 1
ATOM 645 C C . HIS A 1 85 ? 9.568 -4.868 -13.689 1.00 97.75 85 HIS A C 1
ATOM 647 O O . HIS A 1 85 ? 10.041 -5.691 -12.899 1.00 97.75 85 HIS A O 1
ATOM 653 N N . GLU A 1 86 ? 10.228 -3.761 -14.045 1.00 98.06 86 GLU A N 1
ATOM 654 C CA . GLU A 1 86 ? 11.537 -3.411 -13.482 1.00 98.06 86 GLU A CA 1
ATOM 655 C C . GLU A 1 86 ? 11.432 -3.211 -11.969 1.00 98.06 86 GLU A C 1
ATOM 657 O O . GLU A 1 86 ? 12.189 -3.827 -11.217 1.00 98.06 86 GLU A O 1
ATOM 662 N N . TRP A 1 87 ? 10.442 -2.435 -11.516 1.00 98.38 87 TRP A N 1
ATOM 663 C CA . TRP A 1 87 ? 10.227 -2.149 -10.098 1.00 98.38 87 TRP A CA 1
ATOM 664 C C . TRP A 1 87 ? 9.990 -3.419 -9.275 1.00 98.38 87 TRP A C 1
ATOM 666 O O . TRP A 1 87 ? 10.638 -3.635 -8.248 1.00 98.38 87 TRP A O 1
ATOM 676 N N . LEU A 1 88 ? 9.116 -4.311 -9.751 1.00 98.62 88 LEU A N 1
ATOM 677 C CA . LEU A 1 88 ? 8.828 -5.581 -9.082 1.00 98.62 88 LEU A CA 1
ATOM 678 C C . LEU A 1 88 ? 10.043 -6.512 -9.061 1.00 98.62 88 LEU A C 1
ATOM 680 O O . LEU A 1 88 ? 10.288 -7.177 -8.053 1.00 98.62 88 LEU A O 1
ATOM 684 N N . THR A 1 89 ? 10.824 -6.550 -10.141 1.00 98.38 89 THR A N 1
ATOM 685 C CA . THR A 1 89 ? 12.036 -7.378 -10.220 1.00 98.38 89 THR A CA 1
ATOM 686 C C . THR A 1 89 ? 13.093 -6.889 -9.231 1.00 98.38 89 THR A C 1
ATOM 688 O O . THR A 1 89 ? 13.586 -7.676 -8.420 1.00 98.38 89 THR A O 1
ATOM 691 N N . MET A 1 90 ? 13.363 -5.581 -9.208 1.00 97.81 90 MET A N 1
ATOM 692 C CA . MET A 1 90 ? 14.275 -4.963 -8.240 1.00 97.81 90 MET A CA 1
ATOM 693 C C . MET A 1 90 ? 13.784 -5.173 -6.797 1.00 97.81 90 MET A C 1
ATOM 695 O O . MET A 1 90 ? 14.554 -5.525 -5.899 1.00 97.81 90 MET A O 1
ATOM 699 N N . GLY A 1 91 ? 12.477 -5.028 -6.570 1.00 97.31 91 GLY A N 1
ATOM 700 C CA . GLY A 1 91 ? 11.838 -5.266 -5.281 1.00 97.31 91 GLY A CA 1
ATOM 701 C C . GLY A 1 91 ? 11.989 -6.709 -4.804 1.00 97.31 91 GLY A C 1
ATOM 702 O O . GLY A 1 91 ? 12.374 -6.954 -3.654 1.00 97.31 91 GLY A O 1
ATOM 703 N N . LYS A 1 92 ? 11.767 -7.682 -5.692 1.00 97.31 92 LYS A N 1
ATOM 704 C CA . LYS A 1 92 ? 11.962 -9.108 -5.411 1.00 97.31 92 LYS A CA 1
ATOM 705 C C . LYS A 1 92 ? 13.390 -9.383 -4.952 1.00 97.31 92 LYS A C 1
ATOM 707 O O . LYS A 1 92 ? 13.559 -9.978 -3.882 1.00 97.31 92 LYS A O 1
ATOM 712 N N . GLU A 1 93 ? 14.373 -8.913 -5.721 1.00 96.81 93 GLU A N 1
ATOM 713 C CA . GLU A 1 93 ? 15.808 -9.105 -5.477 1.00 96.81 93 GLU A CA 1
ATOM 714 C C . GLU A 1 93 ? 16.278 -8.481 -4.157 1.00 96.81 93 GLU A C 1
ATOM 716 O O . GLU A 1 93 ? 17.126 -9.056 -3.477 1.00 96.81 93 GLU A O 1
ATOM 721 N N . SER A 1 94 ? 15.678 -7.361 -3.742 1.00 95.81 94 SER A N 1
ATOM 722 C CA . SER A 1 94 ? 16.026 -6.681 -2.485 1.00 95.81 94 SER A CA 1
ATOM 723 C C . SER A 1 94 ? 15.680 -7.466 -1.209 1.00 95.81 94 SER A C 1
ATOM 725 O O . SER A 1 94 ? 16.207 -7.174 -0.136 1.00 95.81 94 SER A O 1
ATOM 727 N N . GLY A 1 95 ? 14.750 -8.426 -1.281 1.00 95.62 95 GLY A N 1
ATOM 728 C CA . GLY A 1 95 ? 14.228 -9.116 -0.093 1.00 95.62 95 GLY A CA 1
ATOM 729 C C . GLY A 1 95 ? 13.288 -8.275 0.795 1.00 95.62 95 GLY A C 1
ATOM 730 O O . GLY A 1 95 ? 12.882 -8.745 1.856 1.00 95.62 95 GLY A O 1
ATOM 731 N N . ARG A 1 96 ? 12.932 -7.048 0.396 1.00 95.62 96 ARG A N 1
ATOM 732 C CA . ARG A 1 96 ? 12.080 -6.119 1.166 1.00 95.62 96 ARG A CA 1
ATOM 733 C C . ARG A 1 96 ? 10.589 -6.323 0.887 1.00 95.62 96 ARG A C 1
ATOM 735 O O . ARG A 1 96 ? 10.227 -6.981 -0.092 1.00 95.62 96 ARG A O 1
ATOM 742 N N . GLY A 1 97 ? 9.726 -5.799 1.754 1.00 97.50 97 GLY A N 1
ATOM 743 C CA . GLY A 1 97 ? 8.289 -5.720 1.487 1.00 97.50 97 GLY A CA 1
ATOM 744 C C . GLY A 1 97 ? 8.000 -4.722 0.362 1.00 97.50 97 GLY A C 1
ATOM 745 O O . GLY A 1 97 ? 8.745 -3.760 0.195 1.00 97.50 97 GLY A O 1
ATOM 746 N N . LEU A 1 98 ? 6.946 -4.950 -0.414 1.00 98.44 98 LEU A N 1
ATOM 747 C CA . LEU A 1 98 ? 6.542 -4.154 -1.568 1.00 98.44 98 LEU A CA 1
ATOM 748 C C . LEU A 1 98 ? 5.080 -3.733 -1.419 1.00 98.44 98 LEU A C 1
ATOM 750 O O . LEU A 1 98 ? 4.183 -4.574 -1.351 1.00 98.44 98 LEU A O 1
ATOM 754 N N . LYS A 1 99 ? 4.848 -2.426 -1.382 1.00 98.31 99 LYS A N 1
ATOM 755 C CA . LYS A 1 99 ? 3.534 -1.799 -1.358 1.00 98.31 99 LYS A CA 1
ATOM 756 C C . LYS A 1 99 ? 3.273 -1.134 -2.708 1.00 98.31 99 LYS A C 1
ATOM 758 O O . LYS A 1 99 ? 4.003 -0.232 -3.101 1.00 98.31 99 LYS A O 1
ATOM 763 N N . LEU A 1 100 ? 2.232 -1.567 -3.409 1.00 98.56 100 LEU A N 1
ATOM 764 C CA . LEU A 1 100 ? 1.779 -0.914 -4.637 1.00 98.56 100 LEU A CA 1
ATOM 765 C C . LEU A 1 100 ? 0.597 -0.005 -4.307 1.00 98.56 100 LEU A C 1
ATOM 767 O O . LEU A 1 100 ? -0.440 -0.497 -3.855 1.00 98.56 100 LEU A O 1
ATOM 771 N N . ASP A 1 101 ? 0.753 1.301 -4.523 1.00 97.50 101 ASP A N 1
ATOM 772 C CA . ASP A 1 101 ? -0.342 2.263 -4.423 1.00 97.50 101 ASP A CA 1
ATOM 773 C C . ASP A 1 101 ? -1.016 2.449 -5.780 1.00 97.50 101 ASP A C 1
ATOM 775 O O . ASP A 1 101 ? -0.491 3.102 -6.683 1.00 97.50 101 ASP A O 1
ATOM 779 N N . ILE A 1 102 ? -2.182 1.829 -5.947 1.00 97.62 102 ILE A N 1
ATOM 780 C CA . ILE A 1 102 ? -2.879 1.776 -7.229 1.00 97.62 102 ILE A CA 1
ATOM 781 C C . ILE A 1 102 ? -3.697 3.052 -7.401 1.00 97.62 102 ILE A C 1
ATOM 783 O O . ILE A 1 102 ? -4.758 3.220 -6.795 1.00 97.62 102 ILE A O 1
ATOM 787 N N . LYS A 1 103 ? -3.218 3.958 -8.256 1.00 94.50 103 LYS A N 1
ATOM 788 C CA . LYS A 1 103 ? -3.900 5.233 -8.526 1.00 94.50 103 LYS A CA 1
ATOM 789 C C . LYS A 1 103 ? -5.040 5.094 -9.524 1.00 94.50 103 LYS A C 1
ATOM 791 O O . LYS A 1 103 ? -5.963 5.906 -9.519 1.00 94.50 103 LYS A O 1
ATOM 796 N N . GLU A 1 104 ? -4.951 4.096 -10.397 1.00 92.56 104 GLU A N 1
ATOM 797 C CA . GLU A 1 104 ? -5.860 3.882 -11.519 1.00 92.56 104 GLU A CA 1
ATOM 798 C C . GLU A 1 104 ? -6.298 2.414 -11.531 1.00 92.56 104 GLU A C 1
ATOM 800 O O . GLU A 1 104 ? -5.591 1.524 -12.000 1.00 92.56 104 GLU A O 1
ATOM 805 N N . GLY A 1 105 ? -7.476 2.144 -10.957 1.00 90.38 105 GLY A N 1
ATOM 806 C CA . GLY A 1 105 ? -7.977 0.784 -10.740 1.00 90.38 105 GLY A CA 1
ATOM 807 C C . GLY A 1 105 ? -8.266 -0.017 -12.014 1.00 90.38 105 GLY A C 1
ATOM 808 O O . GLY A 1 105 ? -8.539 -1.212 -11.926 1.00 90.38 105 GLY A O 1
ATOM 809 N N . ASP A 1 106 ? -8.230 0.587 -13.202 1.00 93.00 106 ASP A N 1
ATOM 810 C CA . ASP A 1 106 ? -8.329 -0.137 -14.474 1.00 93.00 106 ASP A CA 1
ATOM 811 C C . ASP A 1 106 ? -7.028 -0.866 -14.854 1.00 93.00 106 ASP A C 1
ATOM 813 O O . ASP A 1 106 ? -7.082 -1.805 -15.645 1.00 93.00 106 ASP A O 1
ATOM 817 N N . GLN A 1 107 ? -5.897 -0.516 -14.229 1.00 96.00 107 GLN A N 1
ATOM 818 C CA . GLN A 1 107 ? -4.610 -1.196 -14.403 1.00 96.00 107 GLN A CA 1
ATOM 819 C C . GLN A 1 107 ? -4.514 -2.521 -13.636 1.00 96.00 107 GLN A C 1
ATOM 821 O O . GLN A 1 107 ? -3.596 -3.304 -13.875 1.00 96.00 107 GLN A O 1
ATOM 826 N N . MET A 1 108 ? -5.455 -2.802 -12.729 1.00 97.50 108 MET A N 1
ATOM 827 C CA . MET A 1 108 ? -5.394 -3.967 -11.840 1.00 97.50 108 MET A CA 1
ATOM 828 C C . MET A 1 108 ? -5.174 -5.311 -12.549 1.00 97.50 108 MET A C 1
ATOM 830 O O . MET A 1 108 ? -4.310 -6.046 -12.078 1.00 97.50 108 MET A O 1
ATOM 834 N N . PRO A 1 109 ? -5.836 -5.644 -13.676 1.00 97.62 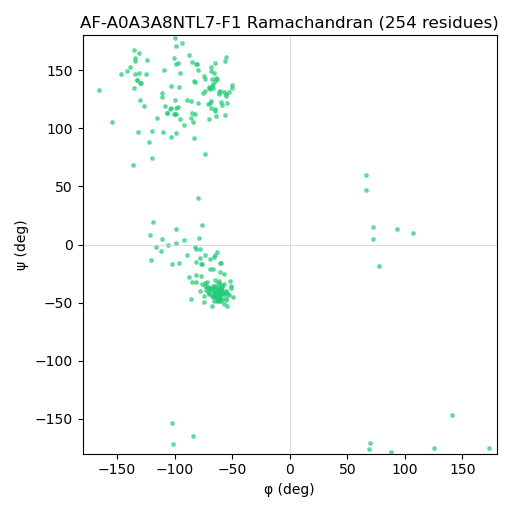109 PRO A N 1
ATOM 835 C CA . PRO A 1 109 ? -5.556 -6.895 -14.382 1.00 97.62 109 PRO A CA 1
ATOM 836 C C . PRO A 1 109 ? -4.078 -7.050 -14.755 1.00 97.62 109 PRO A C 1
ATOM 838 O O . PRO A 1 109 ? -3.463 -8.064 -14.441 1.00 97.62 109 PRO A O 1
ATOM 841 N N . ALA A 1 110 ? -3.484 -6.006 -15.342 1.00 97.69 110 ALA A N 1
ATOM 842 C CA . ALA A 1 110 ? -2.078 -6.014 -15.732 1.00 97.69 110 ALA A CA 1
ATOM 843 C C . ALA A 1 110 ? -1.142 -6.077 -14.513 1.00 97.69 110 ALA A C 1
ATOM 845 O O . ALA A 1 110 ? -0.114 -6.749 -14.560 1.00 97.69 110 ALA A O 1
ATOM 846 N N . VAL A 1 111 ? -1.509 -5.421 -13.406 1.00 98.38 111 VAL A N 1
ATOM 847 C CA . VAL A 1 111 ? -0.752 -5.487 -12.147 1.00 98.38 111 VAL A CA 1
ATOM 848 C C . VAL A 1 111 ? -0.727 -6.905 -11.586 1.00 98.38 111 VAL A C 1
ATOM 850 O O . VAL A 1 111 ? 0.340 -7.399 -11.225 1.00 98.38 111 VAL A O 1
ATOM 853 N N . LEU A 1 112 ? -1.882 -7.567 -11.514 1.00 98.62 112 LEU A N 1
ATOM 854 C CA . LEU A 1 112 ? -1.984 -8.917 -10.963 1.00 98.62 112 LEU A CA 1
ATOM 855 C C . LEU A 1 112 ? -1.234 -9.936 -11.833 1.00 98.62 112 LEU A C 1
ATOM 857 O O . LEU A 1 112 ? -0.509 -10.773 -11.295 1.00 98.62 112 LEU A O 1
ATOM 861 N N . ASP A 1 113 ? -1.332 -9.815 -13.160 1.00 98.50 113 ASP A N 1
ATOM 862 C CA . ASP A 1 113 ? -0.592 -10.663 -14.102 1.00 98.50 113 ASP A CA 1
ATOM 863 C C . ASP A 1 113 ? 0.926 -10.500 -13.946 1.00 98.50 113 ASP A C 1
ATOM 865 O O . ASP A 1 113 ? 1.672 -11.485 -13.949 1.00 98.50 113 ASP A O 1
ATOM 869 N N . GLU A 1 114 ? 1.401 -9.268 -13.757 1.00 98.50 114 GLU A N 1
ATOM 870 C CA . GLU A 1 114 ? 2.826 -9.009 -13.564 1.00 98.50 114 GLU A CA 1
ATOM 871 C C . GLU A 1 114 ? 3.321 -9.497 -12.190 1.00 98.50 114 GLU A C 1
ATOM 873 O O . GLU A 1 114 ? 4.417 -10.052 -12.096 1.00 98.50 114 GLU A O 1
ATOM 878 N N . LEU A 1 115 ? 2.509 -9.382 -11.133 1.00 98.56 115 LEU A N 1
ATOM 879 C CA . LEU A 1 115 ? 2.827 -9.932 -9.809 1.00 98.56 115 LEU A CA 1
ATOM 880 C C . LEU A 1 115 ? 2.987 -11.458 -9.839 1.00 98.56 115 LEU A C 1
ATOM 882 O O . LEU A 1 115 ? 3.964 -11.976 -9.288 1.00 98.56 115 LEU A O 1
ATOM 886 N N . GLU A 1 116 ? 2.082 -12.179 -10.509 1.00 98.38 116 GLU A N 1
ATOM 887 C CA . GLU A 1 116 ? 2.192 -13.635 -10.685 1.00 98.38 116 GLU A CA 1
ATOM 888 C C . GLU A 1 116 ? 3.435 -14.012 -11.489 1.00 98.38 116 GLU A C 1
ATOM 890 O O . GLU A 1 116 ? 4.181 -14.918 -11.111 1.00 98.38 116 GLU A O 1
ATOM 895 N N . LYS A 1 117 ? 3.687 -13.287 -12.582 1.00 98.31 117 LYS A N 1
ATOM 896 C CA . LYS A 1 117 ? 4.844 -13.509 -13.451 1.00 98.31 117 LYS A CA 1
ATOM 897 C C . LYS A 1 117 ? 6.167 -13.299 -12.719 1.00 98.31 117 LYS A C 1
ATOM 899 O O . LYS A 1 117 ? 7.092 -14.095 -12.893 1.00 98.31 117 LYS A O 1
ATOM 904 N N . VAL A 1 118 ? 6.281 -12.244 -11.913 1.00 98.38 118 VAL A N 1
ATOM 905 C CA . VAL A 1 118 ? 7.500 -11.963 -11.143 1.00 98.38 118 VAL A CA 1
ATOM 906 C C . VAL A 1 118 ? 7.637 -12.935 -9.969 1.00 98.38 118 VAL A C 1
ATOM 908 O O . VAL A 1 118 ? 8.755 -13.356 -9.660 1.00 98.38 118 VAL A O 1
ATOM 911 N N . GLY A 1 119 ? 6.538 -13.342 -9.330 1.00 97.56 119 GLY A N 1
ATOM 912 C CA . GLY A 1 119 ? 6.536 -14.345 -8.263 1.00 97.56 119 GLY A CA 1
ATOM 913 C C . GLY A 1 119 ? 7.259 -13.865 -7.003 1.00 97.56 119 GLY A C 1
ATOM 914 O O . GLY A 1 119 ? 8.275 -14.443 -6.598 1.00 97.56 119 GLY A O 1
ATOM 915 N N . ILE A 1 120 ? 6.773 -12.767 -6.421 1.00 97.00 120 ILE A N 1
ATOM 916 C CA . ILE A 1 120 ? 7.187 -12.276 -5.098 1.00 97.00 120 ILE A CA 1
ATOM 917 C C . ILE A 1 120 ? 6.401 -13.043 -4.022 1.00 97.00 120 ILE A C 1
ATOM 919 O O . ILE A 1 120 ? 5.206 -13.262 -4.214 1.00 97.00 120 ILE A O 1
ATOM 923 N N . PRO A 1 121 ? 7.023 -13.440 -2.894 1.00 96.62 121 PRO A N 1
ATOM 924 C CA . PRO A 1 121 ? 6.291 -14.042 -1.781 1.00 96.62 121 PRO A CA 1
ATOM 925 C C . PRO A 1 121 ? 5.154 -13.135 -1.291 1.00 96.62 121 PRO A C 1
ATOM 927 O O . PRO A 1 121 ? 5.367 -11.948 -1.044 1.00 96.62 121 PRO A O 1
ATOM 930 N N . GLU A 1 122 ? 3.951 -13.686 -1.163 1.00 96.50 122 GLU A N 1
ATOM 931 C CA . GLU A 1 122 ? 2.723 -12.933 -0.881 1.00 96.50 122 GLU A CA 1
ATOM 932 C C . GLU A 1 122 ? 2.784 -12.146 0.430 1.00 96.50 122 GLU A C 1
ATOM 934 O O . GLU A 1 122 ? 2.292 -11.027 0.505 1.00 96.50 122 GLU A O 1
ATOM 939 N N . GLU A 1 123 ? 3.447 -12.682 1.453 1.00 94.88 123 GLU A N 1
ATOM 940 C CA . GLU A 1 123 ? 3.636 -12.030 2.750 1.00 94.88 123 GLU A CA 1
ATOM 941 C C . GLU A 1 123 ? 4.515 -10.767 2.684 1.00 94.88 123 GLU A C 1
ATOM 943 O O . GLU A 1 123 ? 4.601 -10.003 3.648 1.00 94.88 123 GLU A O 1
ATOM 948 N N . ARG A 1 124 ? 5.176 -10.543 1.541 1.00 97.38 124 ARG A N 1
ATOM 949 C CA . ARG A 1 124 ? 5.919 -9.322 1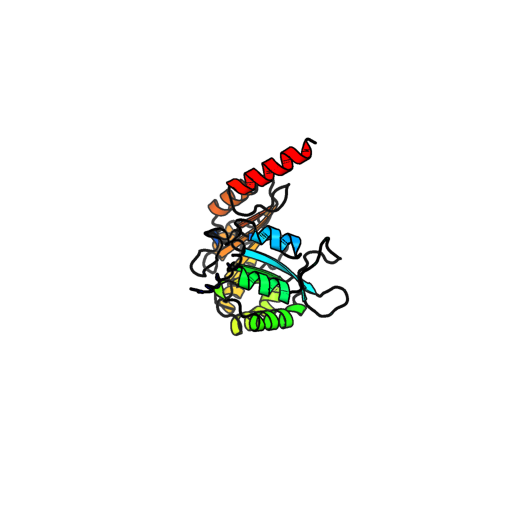.217 1.00 97.38 124 ARG A CA 1
ATOM 950 C C . ARG A 1 124 ? 5.113 -8.365 0.341 1.00 97.38 124 ARG A C 1
ATOM 952 O O . ARG A 1 124 ? 5.656 -7.331 -0.020 1.00 97.38 124 ARG A O 1
ATOM 959 N N . LEU A 1 125 ? 3.870 -8.676 -0.019 1.00 98.38 125 LEU A N 1
ATOM 960 C CA . LEU A 1 125 ? 3.036 -7.831 -0.869 1.00 98.38 125 LEU A CA 1
ATOM 961 C C . LEU A 1 125 ? 1.984 -7.084 -0.051 1.00 98.38 125 LEU A C 1
ATOM 963 O O . LEU A 1 125 ? 1.291 -7.653 0.793 1.00 98.38 125 LEU A O 1
ATOM 967 N N . MET A 1 126 ? 1.826 -5.801 -0.359 1.00 98.62 126 MET A N 1
ATOM 968 C CA . MET A 1 126 ? 0.719 -4.974 0.093 1.00 98.62 126 MET A CA 1
ATOM 969 C C . MET A 1 126 ? 0.108 -4.256 -1.108 1.00 98.62 126 MET A C 1
ATOM 971 O O . MET A 1 126 ? 0.807 -3.546 -1.826 1.00 98.62 126 MET A O 1
ATOM 975 N N . LEU A 1 127 ? -1.196 -4.417 -1.324 1.00 98.75 127 LEU A N 1
ATOM 976 C CA . LEU A 1 127 ? -1.916 -3.701 -2.378 1.00 98.75 127 LEU A CA 1
ATOM 977 C C . LEU A 1 127 ? -2.786 -2.623 -1.740 1.00 98.75 127 LEU A C 1
ATOM 979 O O . LEU A 1 127 ? -3.729 -2.939 -1.010 1.00 98.75 127 LEU A O 1
ATOM 983 N N . ASN A 1 128 ? -2.443 -1.361 -1.999 1.00 98.62 128 ASN A N 1
ATOM 984 C CA . ASN A 1 128 ? -3.149 -0.188 -1.499 1.00 98.62 128 ASN A CA 1
ATOM 985 C C . ASN A 1 128 ? -4.117 0.336 -2.558 1.00 98.62 128 ASN A C 1
ATOM 987 O O . ASN A 1 128 ? -3.706 0.700 -3.657 1.00 98.62 128 ASN A O 1
ATOM 991 N N . LEU A 1 129 ? -5.410 0.333 -2.232 1.00 98.56 129 LEU A N 1
ATOM 992 C CA . LEU A 1 129 ? -6.467 0.750 -3.150 1.00 98.56 129 LEU A CA 1
ATOM 993 C C . LEU A 1 129 ? -7.477 1.671 -2.460 1.00 98.56 129 LEU A C 1
ATOM 995 O O . LEU A 1 129 ? -7.668 1.642 -1.239 1.00 98.56 129 LEU A O 1
ATOM 999 N N . SER A 1 130 ? -8.182 2.461 -3.276 1.00 98.12 130 SER A N 1
ATOM 1000 C CA . SER A 1 130 ? -9.411 3.144 -2.865 1.00 98.12 130 SER A CA 1
ATOM 1001 C C . SER A 1 130 ? -10.451 2.141 -2.335 1.00 98.12 130 SER A C 1
ATOM 1003 O O . SER A 1 130 ? -10.411 0.955 -2.664 1.00 98.12 130 SER A O 1
ATOM 1005 N N . PHE A 1 131 ? -11.412 2.599 -1.525 1.00 98.44 131 PHE A N 1
ATOM 1006 C CA . PHE A 1 131 ? -12.468 1.719 -1.008 1.00 98.44 131 PHE A CA 1
ATOM 1007 C C . PHE A 1 131 ? -13.268 1.036 -2.131 1.00 98.44 131 PHE A C 1
ATOM 1009 O O . PHE A 1 131 ? -13.566 -0.157 -2.048 1.00 98.44 131 PHE A O 1
ATOM 1016 N N . ASP A 1 132 ? -13.604 1.782 -3.186 1.00 98.25 132 ASP A N 1
ATOM 1017 C CA . ASP A 1 132 ? -14.408 1.267 -4.296 1.00 98.25 132 ASP A CA 1
ATOM 1018 C C . ASP A 1 132 ? -13.613 0.292 -5.172 1.00 98.25 132 ASP A C 1
ATOM 1020 O O . ASP A 1 132 ? -14.141 -0.759 -5.549 1.00 98.25 132 ASP A O 1
ATOM 1024 N N . ASP A 1 133 ? -12.333 0.573 -5.426 1.00 98.44 133 ASP A N 1
ATOM 1025 C CA . ASP A 1 133 ? -11.471 -0.355 -6.159 1.00 98.44 133 ASP A CA 1
ATOM 1026 C C . ASP A 1 133 ? -11.184 -1.617 -5.342 1.00 98.44 133 ASP A C 1
ATOM 1028 O O . ASP A 1 133 ? -11.207 -2.713 -5.895 1.00 98.44 133 ASP A O 1
ATOM 1032 N N . MET A 1 134 ? -11.005 -1.500 -4.022 1.00 98.69 134 MET A N 1
ATOM 1033 C CA . MET A 1 134 ? -10.874 -2.660 -3.138 1.00 98.69 134 MET A CA 1
ATOM 1034 C C . MET A 1 134 ? -12.148 -3.514 -3.146 1.00 98.69 134 MET A C 1
ATOM 1036 O O . MET A 1 134 ? -12.068 -4.738 -3.171 1.00 98.69 134 MET A O 1
ATOM 1040 N N . LYS A 1 135 ? -13.337 -2.900 -3.187 1.00 98.56 135 LYS A N 1
ATOM 1041 C CA . LYS A 1 135 ? -14.601 -3.639 -3.356 1.00 98.56 135 LYS A CA 1
ATOM 1042 C C . LYS A 1 135 ? -14.659 -4.404 -4.673 1.00 98.56 135 LYS A C 1
ATOM 1044 O O . LYS A 1 135 ? -15.204 -5.502 -4.714 1.00 98.56 135 LYS A O 1
ATOM 1049 N N . LYS A 1 136 ? -14.158 -3.800 -5.750 1.00 98.62 136 LYS A N 1
ATOM 1050 C CA . LYS A 1 136 ? -14.192 -4.383 -7.092 1.00 98.62 136 LYS A CA 1
ATOM 1051 C C . LYS A 1 136 ? -13.172 -5.511 -7.252 1.00 98.62 136 LYS A C 1
ATOM 1053 O O . LYS A 1 136 ? -13.529 -6.575 -7.744 1.00 98.62 136 LYS A O 1
ATOM 1058 N N . TRP A 1 137 ? -11.926 -5.266 -6.859 1.00 98.69 137 TRP A N 1
ATOM 1059 C CA . TRP A 1 137 ? -10.782 -6.133 -7.153 1.00 98.69 137 TRP A CA 1
ATOM 1060 C C . TRP A 1 137 ? -10.352 -7.011 -5.981 1.00 98.69 137 TRP A C 1
ATOM 1062 O O . TRP A 1 137 ? -9.658 -8.000 -6.191 1.00 98.69 137 TRP A O 1
ATOM 1072 N N . GLY A 1 138 ? -10.785 -6.701 -4.758 1.00 98.62 138 GLY A N 1
ATOM 1073 C CA . GLY A 1 138 ? -10.471 -7.465 -3.551 1.00 98.62 138 GLY A CA 1
ATOM 1074 C C . GLY A 1 138 ? -10.703 -8.976 -3.673 1.00 98.62 138 GLY A C 1
ATOM 1075 O O . GLY A 1 138 ? -9.812 -9.725 -3.271 1.00 98.62 138 GLY A O 1
ATOM 1076 N N . PRO A 1 139 ? -11.831 -9.453 -4.245 1.00 98.75 139 PRO A N 1
ATOM 1077 C CA . PRO A 1 139 ? -12.059 -10.886 -4.423 1.00 98.75 139 PRO A CA 1
ATOM 1078 C C . PRO A 1 139 ? -11.007 -11.558 -5.315 1.00 98.75 139 PRO A C 1
ATOM 1080 O O . PRO A 1 139 ? -10.489 -12.609 -4.952 1.00 98.75 139 PRO A O 1
ATOM 1083 N N . GLU A 1 140 ? -10.642 -10.928 -6.436 1.00 98.75 140 GLU A N 1
ATOM 1084 C CA . GLU A 1 140 ? -9.637 -11.464 -7.364 1.00 98.75 140 GLU A CA 1
ATOM 1085 C C . GLU A 1 140 ? -8.228 -11.410 -6.761 1.00 98.75 140 GLU A C 1
ATOM 1087 O O . GLU A 1 140 ? -7.481 -12.385 -6.844 1.00 98.75 140 GLU A O 1
ATOM 1092 N N . ILE A 1 141 ? -7.878 -10.311 -6.077 1.00 98.69 141 ILE A N 1
ATOM 1093 C CA . ILE A 1 141 ? -6.617 -10.217 -5.329 1.00 98.69 141 ILE A CA 1
ATOM 1094 C C . ILE A 1 141 ? -6.527 -11.368 -4.331 1.00 98.69 141 ILE A C 1
ATOM 1096 O O . ILE A 1 141 ? -5.483 -12.002 -4.220 1.00 98.69 141 ILE A O 1
ATOM 1100 N N . ARG A 1 142 ? -7.605 -11.643 -3.591 1.00 98.38 142 ARG A N 1
ATOM 1101 C CA . ARG A 1 142 ? -7.579 -12.669 -2.552 1.00 98.38 142 ARG A CA 1
ATOM 1102 C C . ARG A 1 142 ? -7.530 -14.086 -3.119 1.00 98.38 142 ARG A C 1
ATOM 1104 O O . ARG A 1 142 ? -6.909 -14.945 -2.500 1.00 98.38 142 ARG A O 1
ATOM 1111 N N . GLU A 1 143 ? -8.147 -14.322 -4.274 1.00 98.38 143 GLU A N 1
ATOM 1112 C CA . GLU A 1 143 ? -8.046 -15.591 -5.000 1.00 98.38 143 GLU A CA 1
ATOM 1113 C C . GLU A 1 143 ? -6.605 -15.869 -5.453 1.00 98.38 143 GLU A C 1
ATOM 1115 O O . GLU A 1 143 ? -6.111 -16.980 -5.261 1.00 98.38 143 GLU A O 1
ATOM 1120 N N . ARG A 1 144 ? -5.922 -14.858 -6.005 1.00 98.50 144 ARG A N 1
ATOM 1121 C CA . ARG A 1 144 ? -4.572 -14.992 -6.583 1.00 98.50 144 ARG A CA 1
ATOM 1122 C C . ARG A 1 144 ? -3.447 -14.871 -5.548 1.00 98.50 144 ARG A C 1
ATOM 1124 O O . ARG A 1 144 ? -2.419 -15.523 -5.684 1.00 98.50 144 ARG A O 1
ATOM 1131 N N . PHE A 1 145 ? -3.649 -14.060 -4.508 1.00 98.50 145 PHE A N 1
ATOM 1132 C CA . PHE A 1 145 ? -2.657 -13.724 -3.479 1.00 98.50 145 PHE A CA 1
ATOM 1133 C C . PHE A 1 145 ? -3.277 -13.775 -2.063 1.00 98.50 145 PHE A C 1
ATOM 1135 O O . PHE A 1 145 ? -3.452 -12.740 -1.397 1.00 98.50 145 PHE A O 1
ATOM 1142 N N . PRO A 1 146 ? -3.649 -14.970 -1.565 1.00 98.00 146 PRO A N 1
ATOM 1143 C CA . PRO A 1 146 ? -4.377 -15.141 -0.308 1.00 98.00 146 PRO A CA 1
ATOM 1144 C C . PRO A 1 146 ? -3.694 -14.547 0.931 1.00 98.00 146 PRO A C 1
ATOM 1146 O O . PRO A 1 146 ? -4.390 -14.173 1.877 1.00 98.00 146 PRO A O 1
ATOM 1149 N N . ASN A 1 147 ? -2.366 -14.409 0.928 1.00 97.31 147 ASN A N 1
ATOM 1150 C CA . ASN A 1 147 ? -1.588 -13.899 2.059 1.00 97.31 147 ASN A CA 1
ATOM 1151 C C . ASN A 1 147 ? -1.068 -12.467 1.867 1.00 97.31 147 ASN A C 1
ATOM 1153 O O . ASN A 1 147 ? -0.443 -11.931 2.782 1.00 97.31 147 ASN A O 1
ATOM 1157 N N . ALA A 1 148 ? -1.349 -11.822 0.729 1.00 98.25 148 ALA A N 1
ATOM 1158 C CA . ALA A 1 148 ? -1.014 -10.414 0.539 1.00 98.25 148 ALA A CA 1
ATOM 1159 C C . ALA A 1 148 ? -1.828 -9.518 1.484 1.00 98.25 148 ALA A C 1
ATOM 1161 O O . ALA A 1 148 ? -2.989 -9.799 1.808 1.00 98.25 148 ALA A O 1
ATOM 1162 N N . ILE A 1 149 ? -1.233 -8.409 1.920 1.00 98.56 149 ILE A N 1
ATOM 1163 C CA . ILE A 1 149 ? -1.911 -7.426 2.764 1.00 98.56 149 ILE A CA 1
ATOM 1164 C C . ILE A 1 149 ? -2.802 -6.547 1.886 1.00 98.56 149 ILE A C 1
ATOM 1166 O O . ILE A 1 149 ? -2.325 -5.848 0.993 1.00 98.56 149 ILE A O 1
ATOM 1170 N N . LEU A 1 150 ? -4.100 -6.527 2.179 1.00 98.81 150 LEU A N 1
ATOM 1171 C CA . LEU A 1 150 ? -5.018 -5.556 1.589 1.00 98.81 150 LEU A CA 1
ATOM 1172 C C . LEU A 1 150 ? -4.935 -4.249 2.374 1.00 98.81 150 LEU A C 1
ATOM 1174 O O . LEU A 1 150 ? -5.337 -4.193 3.537 1.00 98.81 150 LEU A O 1
ATOM 1178 N N . ALA A 1 151 ? -4.413 -3.202 1.747 1.00 98.69 151 ALA A N 1
ATOM 1179 C CA . ALA A 1 151 ? -4.376 -1.862 2.306 1.00 98.69 151 ALA A CA 1
ATOM 1180 C C . ALA A 1 151 ? -5.585 -1.062 1.795 1.00 98.69 151 ALA A C 1
ATOM 1182 O O . ALA A 1 151 ? -5.704 -0.740 0.614 1.00 98.69 151 ALA A O 1
ATOM 1183 N N . ILE A 1 152 ? -6.542 -0.825 2.693 1.00 98.75 152 ILE A N 1
ATOM 1184 C CA . ILE A 1 152 ? -7.856 -0.270 2.354 1.00 98.75 152 ILE A CA 1
ATOM 1185 C C . ILE A 1 152 ? -7.887 1.209 2.735 1.00 98.75 152 ILE A C 1
ATOM 1187 O O . ILE A 1 152 ? -7.804 1.540 3.922 1.00 98.75 152 ILE A O 1
ATOM 1191 N N . ASN A 1 153 ? -8.063 2.085 1.746 1.00 98.44 153 ASN A N 1
ATOM 1192 C CA . ASN A 1 153 ? -8.278 3.517 1.962 1.00 98.44 153 ASN A CA 1
ATOM 1193 C C . ASN A 1 153 ? -9.748 3.819 2.326 1.00 98.44 153 ASN A C 1
ATOM 1195 O O . ASN A 1 153 ? -10.651 3.059 1.961 1.00 98.44 153 ASN A O 1
ATOM 1199 N N . PRO A 1 154 ? -10.031 4.928 3.034 1.00 98.00 154 PRO A N 1
ATOM 1200 C CA . PRO A 1 154 ? -11.388 5.273 3.439 1.00 98.00 154 PRO A CA 1
ATOM 1201 C C . PRO A 1 154 ? -12.296 5.660 2.258 1.00 98.00 154 PRO A C 1
ATOM 1203 O O . PRO A 1 154 ? -11.828 6.232 1.275 1.00 98.00 154 PRO A O 1
ATOM 1206 N N . PRO A 1 155 ? -13.624 5.458 2.376 1.00 96.94 155 PRO A N 1
ATOM 1207 C CA . PRO A 1 155 ? -14.618 5.899 1.387 1.00 96.94 155 PRO A CA 1
ATOM 1208 C C . PRO A 1 155 ? -14.902 7.416 1.440 1.00 96.94 155 PRO A C 1
ATOM 1210 O O . PRO A 1 155 ? -15.942 7.879 0.977 1.00 96.94 155 PRO A O 1
ATOM 1213 N N . THR A 1 156 ? -14.030 8.198 2.079 1.00 96.12 156 THR A N 1
ATOM 1214 C CA . THR A 1 156 ? -14.200 9.635 2.318 1.00 96.12 156 THR A CA 1
ATOM 1215 C C . THR A 1 156 ? -12.848 10.338 2.291 1.00 96.12 156 THR A C 1
ATOM 1217 O O . THR A 1 156 ? -11.841 9.777 2.715 1.00 96.12 156 THR A O 1
ATOM 1220 N N . SER A 1 157 ? -12.831 11.586 1.820 1.00 92.00 157 SER A N 1
ATOM 1221 C CA . SER A 1 157 ? -11.676 12.489 1.920 1.00 92.00 157 SER A CA 1
ATOM 1222 C C . SER A 1 157 ? -11.667 13.316 3.214 1.00 92.00 157 SER A C 1
ATOM 1224 O O . SER A 1 157 ? -10.697 14.020 3.503 1.00 92.00 157 SER A O 1
ATOM 1226 N N . GLY A 1 158 ? -12.765 13.269 3.974 1.00 94.75 158 GLY A N 1
ATOM 1227 C CA . GLY A 1 158 ? -12.914 13.952 5.252 1.00 94.75 158 GLY A CA 1
ATOM 1228 C C . GLY A 1 158 ? -12.341 13.157 6.422 1.00 94.75 158 GLY A C 1
ATOM 1229 O O . GLY A 1 158 ? -11.585 12.204 6.263 1.00 94.75 158 GLY A O 1
ATOM 1230 N N . GLU A 1 159 ? -12.722 13.573 7.625 1.00 96.69 159 GLU A N 1
ATOM 1231 C CA . GLU A 1 159 ? -12.429 12.829 8.848 1.00 96.69 159 GLU A CA 1
ATOM 1232 C C . GLU A 1 159 ? -13.069 11.432 8.803 1.00 96.69 159 GLU A C 1
ATOM 1234 O O . GLU A 1 159 ? -14.254 11.294 8.488 1.00 96.69 159 GLU A O 1
ATOM 1239 N N . VAL A 1 160 ? -12.288 10.405 9.136 1.00 96.69 160 VAL A N 1
ATOM 1240 C CA . VAL A 1 160 ? -12.734 9.013 9.185 1.00 96.69 160 VAL A CA 1
ATOM 1241 C C . VAL A 1 160 ? -13.340 8.745 10.553 1.00 96.69 160 VAL A C 1
ATOM 1243 O O . VAL A 1 160 ? -12.642 8.678 11.569 1.00 96.69 160 VAL A O 1
ATOM 1246 N N . LYS A 1 161 ? -14.662 8.590 10.570 1.00 92.56 161 LYS A N 1
ATOM 1247 C CA . LYS A 1 161 ? -15.454 8.305 11.773 1.00 92.56 161 LYS A CA 1
ATOM 1248 C C . LYS A 1 161 ? -15.779 6.818 11.877 1.00 92.56 161 LYS A C 1
ATOM 1250 O O . LYS A 1 161 ? -15.611 6.069 10.914 1.00 92.56 161 LYS A O 1
ATOM 1255 N N . ALA A 1 162 ? -16.334 6.401 13.015 1.00 90.75 162 ALA A N 1
ATOM 1256 C CA . ALA A 1 162 ? -16.720 5.010 13.269 1.00 90.75 162 ALA A CA 1
ATOM 1257 C C . ALA A 1 162 ? -17.595 4.395 12.157 1.00 90.75 162 ALA A C 1
ATOM 1259 O O . ALA A 1 162 ? -17.417 3.234 11.801 1.00 90.75 162 ALA A O 1
ATOM 1260 N N . GLY A 1 163 ? -18.509 5.171 11.561 1.00 95.44 163 GLY A N 1
ATOM 1261 C CA . GLY A 1 163 ? -19.369 4.693 10.472 1.00 95.44 163 GLY A CA 1
ATOM 1262 C C . GLY A 1 163 ? -18.616 4.355 9.180 1.00 95.44 163 GLY A C 1
ATOM 1263 O O . GLY A 1 163 ? -18.964 3.385 8.511 1.00 95.44 163 GLY A O 1
ATOM 1264 N N . ASP A 1 164 ? -17.576 5.114 8.833 1.00 97.38 164 ASP A N 1
ATOM 1265 C CA . ASP A 1 164 ? -16.737 4.820 7.666 1.00 97.38 164 ASP A CA 1
ATOM 1266 C C . ASP A 1 164 ? -15.759 3.686 7.971 1.00 97.38 164 ASP A C 1
ATOM 1268 O O . ASP A 1 164 ? -15.623 2.762 7.168 1.00 97.38 164 ASP A O 1
ATOM 1272 N N . ALA A 1 165 ? -15.185 3.685 9.178 1.00 98.31 165 ALA A N 1
ATOM 1273 C CA . ALA A 1 165 ? -14.350 2.594 9.662 1.00 98.31 165 ALA A CA 1
ATOM 1274 C C . ALA A 1 165 ? -15.099 1.249 9.648 1.00 98.31 165 ALA A C 1
ATOM 1276 O O . ALA A 1 165 ? -14.570 0.245 9.176 1.00 98.31 165 ALA A O 1
ATOM 1277 N N . ALA A 1 166 ? -16.368 1.231 10.068 1.00 98.44 166 ALA A N 1
ATOM 1278 C CA . ALA A 1 166 ? -17.202 0.033 10.051 1.00 98.44 166 ALA A CA 1
ATOM 1279 C C . ALA A 1 166 ? -17.422 -0.527 8.634 1.00 98.44 166 ALA A C 1
ATOM 1281 O O . ALA A 1 166 ? -17.435 -1.746 8.466 1.00 98.44 166 ALA A O 1
ATOM 1282 N N . LYS A 1 167 ? -17.553 0.328 7.606 1.00 98.56 167 LYS A N 1
ATOM 1283 C CA . LYS A 1 167 ? -17.659 -0.120 6.202 1.00 98.56 167 LYS A CA 1
ATOM 1284 C C . LYS A 1 167 ? -16.372 -0.798 5.739 1.00 98.56 167 LYS A C 1
ATOM 1286 O O . LYS A 1 167 ? -16.429 -1.855 5.119 1.00 98.56 167 LYS A O 1
ATOM 1291 N N . MET A 1 168 ? -15.221 -0.207 6.061 1.00 98.69 168 MET A N 1
ATOM 1292 C CA . MET A 1 168 ? -13.908 -0.771 5.731 1.00 98.69 168 MET A CA 1
ATOM 1293 C C . MET A 1 168 ? -13.690 -2.110 6.441 1.00 98.69 168 MET A C 1
ATOM 1295 O O . MET A 1 168 ? -13.264 -3.073 5.813 1.00 98.69 168 MET A O 1
ATOM 1299 N N . VAL A 1 169 ? -14.052 -2.202 7.724 1.00 98.75 169 VAL A N 1
ATOM 1300 C CA . VAL A 1 169 ? -13.996 -3.451 8.499 1.00 98.75 169 VAL A CA 1
ATOM 1301 C C . VAL A 1 169 ? -14.914 -4.519 7.914 1.00 98.75 169 VAL A C 1
ATOM 1303 O O . VAL A 1 169 ? -14.516 -5.679 7.829 1.00 98.75 169 VAL A O 1
ATOM 1306 N N . ALA A 1 170 ? -16.135 -4.155 7.514 1.00 98.75 170 ALA A N 1
ATOM 1307 C CA . ALA A 1 170 ? -17.058 -5.090 6.880 1.00 98.75 170 ALA A CA 1
ATOM 1308 C C . ALA A 1 170 ? -16.467 -5.655 5.581 1.00 98.75 170 ALA A C 1
ATOM 1310 O O . ALA A 1 170 ? -16.461 -6.871 5.410 1.00 98.75 170 ALA A O 1
ATOM 1311 N N . LEU A 1 171 ? -15.889 -4.794 4.735 1.00 98.81 171 LEU A N 1
ATOM 1312 C CA . LEU A 1 171 ? -15.212 -5.211 3.509 1.00 98.81 171 LEU A CA 1
ATOM 1313 C C . LEU A 1 171 ? -14.010 -6.124 3.796 1.00 98.81 171 LEU A C 1
ATOM 1315 O O . LEU A 1 171 ? -13.899 -7.193 3.207 1.00 98.81 171 LEU A O 1
ATOM 1319 N N . ALA A 1 172 ? -13.138 -5.754 4.738 1.00 98.69 172 ALA A N 1
ATOM 1320 C CA . ALA A 1 172 ? -11.987 -6.577 5.113 1.00 98.69 172 ALA A CA 1
ATOM 1321 C C . ALA A 1 172 ? -12.407 -7.971 5.612 1.00 98.69 172 ALA A C 1
ATOM 1323 O O . ALA A 1 172 ? -11.771 -8.966 5.281 1.00 98.69 172 ALA A O 1
ATOM 1324 N N . ARG A 1 173 ? -13.498 -8.060 6.384 1.00 98.50 173 ARG A N 1
ATOM 1325 C CA . ARG A 1 173 ? -14.039 -9.338 6.873 1.00 98.50 173 ARG A CA 1
ATOM 1326 C C . ARG A 1 173 ? -14.658 -10.186 5.769 1.00 98.50 173 ARG A C 1
ATOM 1328 O O . ARG A 1 173 ? -14.540 -11.403 5.830 1.00 98.50 173 ARG A O 1
ATOM 1335 N N . GLU A 1 174 ? -15.329 -9.556 4.809 1.00 98.38 174 GLU A N 1
ATOM 1336 C CA . GLU A 1 174 ? -15.893 -10.232 3.638 1.00 98.38 174 GLU A CA 1
ATOM 1337 C C . GLU A 1 174 ? -14.790 -10.846 2.772 1.00 98.38 174 GLU A C 1
ATOM 1339 O O . GLU A 1 174 ? -14.885 -12.008 2.388 1.00 98.38 174 GLU A O 1
ATOM 1344 N N . LEU A 1 175 ? -13.725 -10.082 2.519 1.00 98.31 175 LEU A N 1
ATOM 1345 C CA . LEU A 1 175 ? -12.584 -10.523 1.721 1.00 98.31 175 LEU A CA 1
ATOM 1346 C C . LEU A 1 175 ? -11.694 -11.523 2.473 1.00 98.31 175 LEU A C 1
ATOM 1348 O O . LEU A 1 175 ? -11.112 -12.414 1.864 1.00 98.31 175 LEU A O 1
ATOM 1352 N N . GLY A 1 176 ? -11.573 -11.391 3.794 1.00 98.06 176 GLY A N 1
ATOM 1353 C CA . GLY A 1 176 ? -10.686 -12.212 4.614 1.00 98.06 176 GLY A CA 1
ATOM 1354 C C . GLY A 1 176 ? -9.195 -11.945 4.366 1.00 98.06 176 GLY A C 1
ATOM 1355 O O . GLY A 1 176 ? -8.804 -11.060 3.600 1.00 98.06 176 GLY A O 1
ATOM 1356 N N . GLY A 1 177 ? -8.347 -12.732 5.036 1.00 97.25 177 GLY A N 1
ATOM 1357 C CA . GLY A 1 177 ? -6.885 -12.620 4.974 1.00 97.25 177 GLY A CA 1
ATOM 1358 C C . GLY A 1 177 ? -6.317 -11.357 5.648 1.00 97.25 177 GLY A C 1
ATOM 1359 O O . GLY A 1 177 ? -7.038 -10.647 6.352 1.00 97.25 177 GLY A O 1
ATOM 1360 N N . PRO A 1 178 ? -5.012 -11.077 5.472 1.00 97.62 178 PRO A N 1
ATOM 1361 C CA . PRO A 1 178 ? -4.360 -9.922 6.084 1.00 97.62 178 PRO A CA 1
ATOM 1362 C C . PRO A 1 178 ? -4.881 -8.592 5.526 1.00 97.62 178 PRO A C 1
ATOM 1364 O O . PRO A 1 178 ? -4.995 -8.420 4.308 1.00 97.62 178 PRO A O 1
ATOM 1367 N N . ALA A 1 179 ? -5.154 -7.635 6.416 1.00 98.44 179 ALA A N 1
ATOM 1368 C CA . ALA A 1 179 ? -5.621 -6.300 6.058 1.00 98.44 179 ALA A CA 1
ATOM 1369 C C . ALA A 1 179 ? -5.001 -5.206 6.942 1.00 98.44 179 ALA A C 1
ATOM 1371 O O . ALA A 1 179 ? -4.723 -5.403 8.132 1.00 98.44 179 ALA A O 1
ATOM 1372 N N . THR A 1 180 ? -4.830 -4.027 6.350 1.00 98.75 180 THR A N 1
ATOM 1373 C CA . THR A 1 180 ? -4.498 -2.790 7.052 1.00 98.75 180 THR A CA 1
ATOM 1374 C C . THR A 1 180 ? -5.397 -1.653 6.572 1.00 98.75 180 THR A C 1
ATOM 1376 O O . THR A 1 180 ? -5.745 -1.568 5.395 1.00 98.75 180 THR A O 1
ATOM 1379 N N . PHE A 1 181 ? -5.808 -0.785 7.488 1.00 98.75 181 PHE A N 1
ATOM 1380 C CA . PHE A 1 181 ? -6.654 0.366 7.191 1.00 98.75 181 PHE A CA 1
ATOM 1381 C C . PHE A 1 181 ? -5.772 1.604 7.109 1.00 98.75 181 PHE A C 1
ATOM 1383 O O . PHE A 1 181 ? -5.190 2.005 8.117 1.00 98.75 181 PHE A O 1
ATOM 1390 N N . VAL A 1 182 ? -5.646 2.177 5.912 1.00 98.12 182 VAL A N 1
ATOM 1391 C CA . VAL A 1 182 ? -4.709 3.268 5.623 1.00 98.12 182 VAL A CA 1
ATOM 1392 C C . VAL A 1 182 ? -5.453 4.595 5.662 1.00 98.12 182 VAL A C 1
ATOM 1394 O O . VAL A 1 182 ? -6.315 4.866 4.829 1.00 98.12 182 VAL A O 1
ATOM 1397 N N . VAL A 1 183 ? -5.142 5.438 6.646 1.00 98.19 183 VAL A N 1
ATOM 1398 C CA . VAL A 1 183 ? -5.840 6.715 6.863 1.00 98.19 183 VAL A CA 1
ATOM 1399 C C . VAL A 1 183 ? -4.838 7.855 6.979 1.00 98.19 183 VAL A C 1
ATOM 1401 O O . VAL A 1 183 ? -3.805 7.728 7.632 1.00 98.19 183 VAL A O 1
ATOM 1404 N N . ARG A 1 184 ? -5.141 9.010 6.380 1.00 96.94 184 ARG A N 1
ATOM 1405 C CA . ARG A 1 184 ? -4.305 10.199 6.569 1.00 96.94 184 ARG A CA 1
ATOM 1406 C C . ARG A 1 184 ? -4.299 10.599 8.050 1.00 96.94 184 ARG A C 1
ATOM 1408 O O . ARG A 1 184 ? -5.360 10.689 8.666 1.00 96.94 184 ARG A O 1
ATOM 1415 N N . HIS A 1 185 ? -3.128 10.846 8.629 1.00 95.69 185 HIS A N 1
ATOM 1416 C CA . HIS A 1 185 ? -2.963 10.989 10.083 1.00 95.69 185 HIS A CA 1
ATOM 1417 C C . HIS A 1 185 ? -3.837 12.081 10.725 1.00 95.69 185 HIS A C 1
ATOM 1419 O O . HIS A 1 185 ? -4.309 11.909 11.847 1.00 95.69 185 HIS A O 1
ATOM 1425 N N . ASP A 1 186 ? -4.091 13.182 10.014 1.00 95.25 186 ASP A N 1
ATOM 1426 C CA . ASP A 1 186 ? -4.904 14.315 10.472 1.00 95.25 186 ASP A CA 1
ATOM 1427 C C . ASP A 1 186 ? -6.418 14.097 10.290 1.00 95.25 186 ASP A C 1
ATOM 1429 O O . ASP A 1 186 ? -7.214 14.963 10.652 1.00 95.25 186 ASP A O 1
ATOM 1433 N N . LYS A 1 187 ? -6.821 12.960 9.711 1.00 97.25 187 LYS A N 1
ATOM 1434 C CA . LYS A 1 187 ? -8.219 12.550 9.503 1.00 97.25 187 LYS A CA 1
ATOM 1435 C C . LYS A 1 187 ? -8.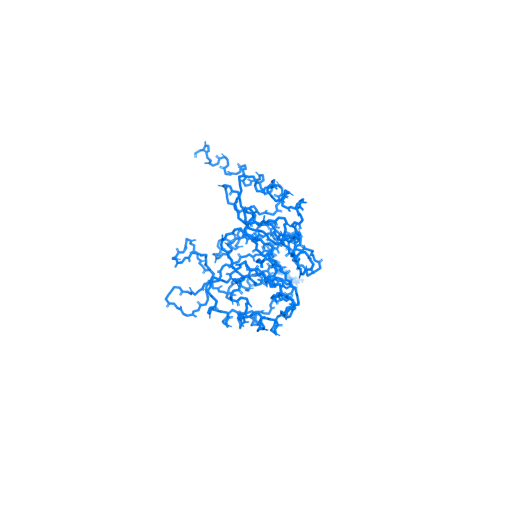627 11.350 10.351 1.00 97.25 187 LYS A C 1
ATOM 1437 O O . LYS A 1 187 ? -9.793 10.966 10.324 1.00 97.25 187 LYS A O 1
ATOM 1442 N N . LEU A 1 188 ? -7.695 10.743 11.080 1.00 97.12 188 LEU A N 1
ATOM 1443 C CA . LEU A 1 188 ? -7.946 9.549 11.878 1.00 97.12 188 LEU A CA 1
ATOM 1444 C C . LEU A 1 188 ? -8.481 9.914 13.269 1.00 97.12 188 LEU A C 1
ATOM 1446 O O . LEU A 1 188 ? -7.809 10.610 14.031 1.00 97.12 188 LEU A O 1
ATOM 1450 N N . THR A 1 189 ? -9.655 9.390 13.627 1.00 97.12 189 THR A N 1
ATOM 1451 C CA . THR A 1 189 ? -10.263 9.543 14.962 1.00 97.12 189 THR A CA 1
ATOM 1452 C C . THR A 1 189 ? -9.977 8.339 15.860 1.00 97.12 189 THR A C 1
ATOM 1454 O O . THR A 1 189 ? -9.760 7.231 15.369 1.00 97.12 189 THR A O 1
ATOM 1457 N N . ASP A 1 190 ? -10.023 8.526 17.181 1.00 96.81 190 ASP A N 1
ATOM 1458 C CA . ASP A 1 190 ? -9.819 7.427 18.141 1.00 96.81 190 ASP A CA 1
ATOM 1459 C C . ASP A 1 190 ? -10.927 6.369 18.040 1.00 96.81 190 ASP A C 1
ATOM 1461 O O . ASP A 1 190 ? -10.665 5.171 18.116 1.00 96.81 190 ASP A O 1
ATOM 1465 N N . GLU A 1 191 ? -12.165 6.796 17.779 1.00 96.50 191 GLU A N 1
ATOM 1466 C CA . GLU A 1 191 ? -13.299 5.896 17.543 1.00 96.50 191 GLU A CA 1
ATOM 1467 C C . GLU A 1 191 ? -13.076 5.004 16.311 1.00 96.50 191 GLU A C 1
ATOM 1469 O O . GLU A 1 191 ? -13.394 3.811 16.335 1.00 96.50 191 GLU A O 1
ATOM 1474 N N . ALA A 1 192 ? -12.497 5.555 15.238 1.00 97.81 192 ALA A N 1
ATOM 1475 C CA . ALA A 1 192 ? -12.131 4.777 14.060 1.00 97.81 192 ALA A CA 1
ATOM 1476 C C . ALA A 1 192 ? -11.019 3.767 14.376 1.00 97.81 192 ALA A C 1
ATOM 1478 O O . ALA A 1 192 ? -11.160 2.603 14.006 1.00 97.81 192 ALA A O 1
ATOM 1479 N N . ILE A 1 193 ? -9.976 4.161 15.123 1.00 97.94 193 ILE A N 1
ATOM 1480 C CA . ILE A 1 193 ? -8.912 3.241 15.571 1.00 97.94 193 ILE A CA 1
ATOM 1481 C C . ILE A 1 193 ? -9.522 2.044 16.307 1.00 97.94 193 ILE A C 1
ATOM 1483 O O . ILE A 1 193 ? -9.291 0.901 15.919 1.00 97.94 193 ILE A O 1
ATOM 1487 N N . GLN A 1 194 ? -10.365 2.291 17.314 1.00 97.69 194 GLN A N 1
ATOM 1488 C CA . GLN A 1 194 ? -11.001 1.215 18.082 1.00 97.69 194 GLN A CA 1
ATOM 1489 C C . GLN A 1 194 ? -11.898 0.319 17.219 1.00 97.69 194 GLN A C 1
ATOM 1491 O O . GLN A 1 194 ? -12.002 -0.881 17.468 1.00 97.69 194 GLN A O 1
ATOM 1496 N N . THR A 1 195 ? -12.517 0.880 16.178 1.00 98.31 195 THR A N 1
ATOM 1497 C CA . THR A 1 195 ? -13.327 0.113 15.224 1.00 98.31 195 THR A CA 1
ATOM 1498 C C . THR A 1 195 ? -12.463 -0.806 14.353 1.00 98.31 195 THR A C 1
ATOM 1500 O O . THR A 1 195 ? -12.870 -1.933 14.071 1.00 98.31 195 THR A O 1
ATOM 1503 N N . PHE A 1 196 ? -11.273 -0.356 13.947 1.00 98.44 196 PHE A N 1
ATOM 1504 C CA . PHE A 1 196 ? -10.364 -1.093 13.068 1.00 98.44 196 PHE A CA 1
ATOM 1505 C C . PHE A 1 196 ? -9.636 -2.256 13.747 1.00 98.44 196 PHE A C 1
ATOM 1507 O O . PHE A 1 196 ? -9.548 -3.338 13.166 1.00 98.44 196 PHE A O 1
ATOM 1514 N N . LEU A 1 197 ? -9.122 -2.041 14.963 1.00 96.00 197 LEU A N 1
ATOM 1515 C CA . LEU A 1 197 ? -8.202 -2.965 15.645 1.00 96.00 197 LEU A CA 1
ATOM 1516 C C . LEU A 1 197 ? -8.671 -4.434 15.722 1.00 96.00 197 LEU A C 1
ATOM 1518 O O . LEU A 1 197 ? -7.830 -5.321 15.585 1.00 96.00 197 LEU A O 1
ATOM 1522 N N . PRO A 1 198 ? -9.972 -4.750 15.889 1.00 95.69 198 PRO A N 1
ATOM 1523 C CA . PRO A 1 198 ? -10.436 -6.138 15.885 1.00 95.69 198 PRO A CA 1
ATOM 1524 C C . PRO A 1 198 ? -10.369 -6.846 14.523 1.00 95.69 198 PRO A C 1
ATOM 1526 O O . PRO A 1 198 ? -10.624 -8.046 14.464 1.00 95.69 198 PRO A O 1
ATOM 1529 N N . ALA A 1 199 ? -10.143 -6.122 13.424 1.00 97.25 199 ALA A N 1
ATOM 1530 C CA . ALA A 1 199 ? -10.224 -6.648 12.060 1.00 97.25 199 ALA A CA 1
ATOM 1531 C C . ALA A 1 199 ? -8.917 -6.534 11.262 1.00 97.25 199 ALA A C 1
ATOM 1533 O O . ALA A 1 199 ? -8.805 -7.148 10.206 1.00 97.25 199 ALA A O 1
ATOM 1534 N N . GLY A 1 200 ? -7.943 -5.762 11.739 1.00 97.38 200 GLY A N 1
ATOM 1535 C CA . GLY A 1 200 ? -6.683 -5.542 11.040 1.00 97.38 200 GLY A CA 1
ATOM 1536 C C . GLY A 1 200 ? -5.829 -4.488 11.730 1.00 97.38 200 GLY A C 1
ATOM 1537 O O . GLY A 1 200 ? -6.168 -3.987 12.805 1.00 97.38 200 GLY A O 1
ATOM 1538 N N . THR A 1 201 ? -4.707 -4.148 11.104 1.00 98.31 201 THR A N 1
ATOM 1539 C CA . THR A 1 201 ? -3.841 -3.073 11.605 1.00 98.31 201 THR A CA 1
ATOM 1540 C C . THR A 1 201 ? -4.316 -1.706 11.123 1.00 98.31 201 THR A C 1
ATOM 1542 O O . THR A 1 201 ? -4.977 -1.595 10.093 1.00 98.31 201 THR A O 1
ATOM 1545 N N . VAL A 1 202 ? -3.954 -0.649 11.844 1.00 98.56 202 VAL A N 1
ATOM 1546 C CA . VAL A 1 202 ? -4.188 0.738 11.423 1.00 98.56 202 VAL A CA 1
ATOM 1547 C C . VAL A 1 202 ? -2.872 1.323 10.941 1.00 98.56 202 VAL A C 1
ATOM 1549 O O . VAL A 1 202 ? -1.937 1.434 11.731 1.00 98.56 202 VAL A O 1
ATOM 1552 N N . SER A 1 203 ? -2.801 1.689 9.667 1.00 98.44 203 SER A N 1
ATOM 1553 C CA . SER A 1 203 ? -1.649 2.358 9.064 1.00 98.44 203 SER A CA 1
ATOM 1554 C C . SER A 1 203 ? -1.993 3.810 8.748 1.00 98.44 203 SER A C 1
ATOM 1556 O O . SER A 1 203 ? -3.146 4.155 8.484 1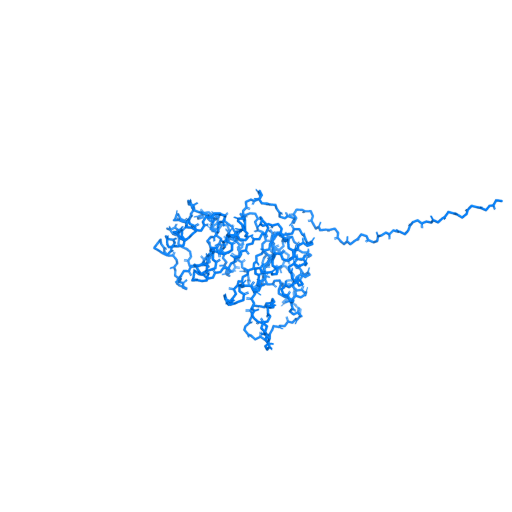.00 98.44 203 SER A O 1
ATOM 1558 N N . VAL A 1 204 ? -0.996 4.683 8.788 1.00 97.50 204 VAL A N 1
ATOM 1559 C CA . VAL A 1 204 ? -1.195 6.127 8.643 1.00 97.50 204 VAL A CA 1
ATOM 1560 C C . VAL A 1 204 ? -0.195 6.738 7.687 1.00 97.50 204 VAL A C 1
ATOM 1562 O O . VAL A 1 204 ? 0.955 6.309 7.645 1.00 97.50 204 VAL A O 1
ATOM 1565 N N . TRP A 1 205 ? -0.635 7.764 6.962 1.00 95.19 205 TRP A N 1
ATOM 1566 C CA . TRP A 1 205 ? 0.223 8.546 6.075 1.00 95.19 205 TRP A CA 1
ATOM 1567 C C . TRP A 1 205 ? -0.006 10.051 6.229 1.00 95.19 205 TRP A C 1
ATOM 1569 O O . TRP A 1 205 ? -1.058 10.479 6.716 1.00 95.19 205 TRP A O 1
ATOM 1579 N N . GLY A 1 206 ? 0.950 10.865 5.788 1.00 92.88 206 GLY A N 1
ATOM 1580 C CA . GLY A 1 206 ? 0.780 12.303 5.572 1.00 92.88 206 GLY A CA 1
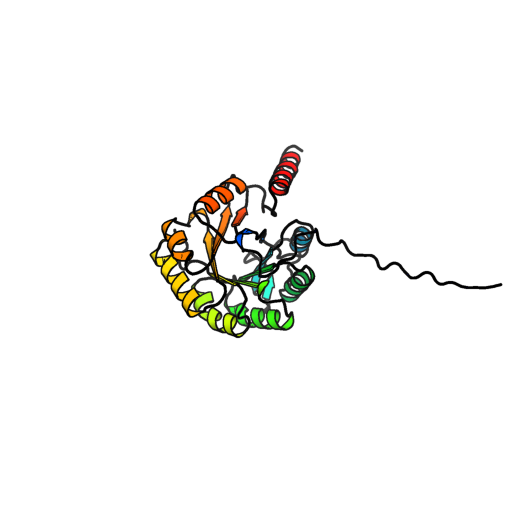ATOM 1581 C C . GLY A 1 206 ? 2.000 13.109 5.985 1.00 92.88 206 GLY A C 1
ATOM 1582 O O . GLY A 1 206 ? 3.123 12.646 5.837 1.00 92.88 206 GLY A O 1
ATOM 1583 N N . GLU A 1 207 ? 1.789 14.329 6.472 1.00 91.31 207 GLU A N 1
ATOM 1584 C CA . GLU A 1 207 ? 2.868 15.290 6.699 1.00 91.31 207 GLU A CA 1
ATOM 1585 C C . GLU A 1 207 ? 2.713 15.981 8.050 1.00 91.31 207 GLU A C 1
ATOM 1587 O O . GLU A 1 207 ? 1.641 16.479 8.402 1.00 91.31 207 GLU A O 1
ATOM 1592 N N . ALA A 1 208 ? 3.810 16.078 8.795 1.00 89.31 208 ALA A N 1
ATOM 1593 C CA . ALA A 1 208 ? 3.850 16.798 10.057 1.00 89.31 208 ALA A CA 1
ATOM 1594 C C . ALA A 1 208 ? 5.139 17.609 10.188 1.00 89.31 208 ALA A C 1
ATOM 1596 O O . ALA A 1 208 ? 6.186 17.260 9.652 1.00 89.31 208 ALA A O 1
ATOM 1597 N N . LYS A 1 209 ? 5.083 18.697 10.964 1.00 89.00 209 LYS A N 1
ATOM 1598 C CA . LYS A 1 209 ? 6.285 19.487 11.288 1.00 89.00 209 LYS A CA 1
ATOM 1599 C C . LYS A 1 209 ? 7.320 18.662 12.053 1.00 89.00 209 LYS A C 1
ATOM 1601 O O . LYS A 1 209 ? 8.512 18.821 11.823 1.00 89.00 209 LYS A O 1
ATOM 1606 N N . ASP A 1 210 ? 6.838 17.813 12.955 1.00 89.25 210 ASP A N 1
ATOM 1607 C CA . ASP A 1 210 ? 7.633 16.863 13.724 1.00 89.25 210 ASP A CA 1
ATOM 1608 C C . ASP A 1 210 ? 7.095 15.449 13.442 1.00 89.25 210 ASP A C 1
ATOM 1610 O O . ASP A 1 210 ? 6.165 14.999 14.120 1.00 89.25 210 ASP A O 1
ATOM 1614 N N . PRO A 1 211 ? 7.595 14.776 12.389 1.00 88.06 211 PRO A N 1
ATOM 1615 C CA . PRO A 1 211 ? 7.100 13.461 11.988 1.00 88.06 211 PRO A CA 1
ATOM 1616 C C . PRO A 1 211 ? 7.376 12.380 13.038 1.00 88.06 211 PRO A C 1
ATOM 1618 O O . PRO A 1 211 ? 6.572 11.464 13.191 1.00 88.06 211 PRO A O 1
ATOM 1621 N N . VAL A 1 212 ? 8.470 12.508 13.801 1.00 86.81 212 VAL A N 1
ATOM 1622 C CA . VAL A 1 212 ? 8.825 11.553 14.862 1.00 86.81 212 VAL A CA 1
ATOM 1623 C C . VAL A 1 212 ? 7.806 11.638 15.986 1.00 86.81 212 VAL A C 1
ATOM 1625 O O . VAL A 1 212 ? 7.202 10.625 16.334 1.00 86.81 212 VAL A O 1
ATOM 1628 N N . LYS A 1 213 ? 7.556 12.847 16.499 1.00 90.25 213 LYS A N 1
ATOM 1629 C CA . LYS A 1 213 ? 6.553 13.045 17.544 1.00 90.25 213 LYS A CA 1
ATOM 1630 C C . LYS A 1 213 ? 5.153 12.671 17.065 1.00 90.25 213 LYS A C 1
ATOM 1632 O O . LYS A 1 213 ? 4.429 12.001 17.788 1.00 90.25 213 LYS A O 1
ATOM 1637 N N . ALA A 1 214 ? 4.778 13.052 15.842 1.00 92.00 214 ALA A N 1
ATOM 1638 C CA . ALA A 1 214 ? 3.485 12.670 15.279 1.00 92.00 214 ALA A CA 1
ATOM 1639 C C . ALA A 1 214 ? 3.322 11.142 15.216 1.00 92.00 214 ALA A C 1
ATOM 1641 O O . ALA A 1 214 ? 2.253 10.628 15.535 1.00 92.00 214 ALA A O 1
ATOM 1642 N N . GLY A 1 215 ? 4.381 10.416 14.845 1.00 91.50 215 GLY A N 1
ATOM 1643 C CA . GLY A 1 215 ? 4.400 8.958 14.874 1.00 91.50 215 GLY A CA 1
ATOM 1644 C C . GLY A 1 215 ? 4.246 8.388 16.286 1.00 91.50 215 GLY A C 1
ATOM 1645 O O . GLY A 1 215 ? 3.413 7.507 16.483 1.00 91.50 215 GLY A O 1
ATOM 1646 N N . GLU A 1 216 ? 4.997 8.902 17.265 1.00 92.12 216 GLU A N 1
ATOM 1647 C CA . GLU A 1 216 ? 4.900 8.496 18.678 1.00 92.12 216 GLU A CA 1
ATOM 1648 C C . GLU A 1 216 ? 3.480 8.743 19.234 1.00 92.12 216 GLU A C 1
ATOM 1650 O O . GLU A 1 216 ? 2.853 7.807 19.733 1.00 92.12 216 GLU A O 1
ATOM 1655 N N . ASP A 1 217 ? 2.910 9.934 19.021 1.00 95.00 217 ASP A N 1
ATOM 1656 C CA . ASP A 1 217 ? 1.544 10.286 19.438 1.00 95.00 217 ASP A CA 1
ATOM 1657 C C . ASP A 1 217 ? 0.491 9.353 18.788 1.00 95.00 217 ASP A C 1
ATOM 1659 O O . ASP A 1 217 ? -0.484 8.941 19.421 1.00 95.00 217 ASP A O 1
ATOM 1663 N N . LEU A 1 218 ? 0.669 8.974 17.515 1.00 96.31 218 LEU A N 1
ATOM 1664 C CA . LEU A 1 218 ? -0.226 8.034 16.821 1.00 96.31 218 LEU A CA 1
ATOM 1665 C C . LEU A 1 218 ? -0.117 6.612 17.389 1.00 96.31 218 LEU A C 1
ATOM 1667 O O . LEU A 1 218 ? -1.141 5.936 17.534 1.00 96.31 218 LEU A O 1
ATOM 1671 N N . ARG A 1 219 ? 1.092 6.158 17.749 1.00 95.88 219 ARG A N 1
ATOM 1672 C CA . ARG A 1 219 ? 1.293 4.868 18.431 1.00 95.88 219 ARG A CA 1
ATOM 1673 C C . ARG A 1 219 ? 0.575 4.840 19.776 1.00 95.88 219 ARG A C 1
ATOM 1675 O O . ARG A 1 219 ? -0.118 3.865 20.058 1.00 95.88 219 ARG A O 1
ATOM 1682 N N . GLU A 1 220 ? 0.675 5.909 20.566 1.00 96.75 220 GLU A N 1
ATOM 1683 C CA . GLU A 1 220 ? -0.016 6.026 21.860 1.00 96.75 220 GLU A CA 1
ATOM 1684 C C . GLU A 1 220 ? -1.543 5.951 21.722 1.00 96.75 220 GLU A C 1
ATOM 1686 O O . GLU A 1 220 ? -2.219 5.363 22.566 1.00 96.75 220 GLU A O 1
ATOM 1691 N N . ARG A 1 221 ? -2.092 6.469 20.617 1.00 96.69 221 ARG A N 1
ATOM 1692 C CA . ARG A 1 221 ? -3.525 6.374 20.284 1.00 96.69 221 ARG A CA 1
ATOM 1693 C C . ARG A 1 221 ? -3.969 4.980 19.821 1.00 96.69 221 ARG A C 1
ATOM 1695 O O . ARG A 1 221 ? -5.168 4.740 19.688 1.00 96.69 221 ARG A O 1
ATOM 1702 N N . GLY A 1 222 ? -3.033 4.059 19.579 1.00 96.75 222 GLY A N 1
ATOM 1703 C CA . GLY A 1 222 ? -3.303 2.671 19.193 1.00 96.75 222 GLY A CA 1
ATOM 1704 C C . GLY A 1 222 ? -3.014 2.328 17.730 1.00 96.75 222 GLY A C 1
ATOM 1705 O O . GLY A 1 222 ? -3.365 1.233 17.293 1.00 96.75 222 GLY A O 1
ATOM 1706 N N . VAL A 1 223 ? -2.372 3.211 16.955 1.00 97.69 223 VAL A N 1
ATOM 1707 C CA . VAL A 1 223 ? -1.928 2.888 15.586 1.00 97.69 223 VAL A CA 1
ATOM 1708 C C . VAL A 1 223 ? -0.865 1.785 15.637 1.00 97.69 223 VAL A C 1
ATOM 1710 O O . VAL A 1 223 ? 0.223 1.971 16.179 1.00 97.69 223 VAL A O 1
ATOM 1713 N N . ASN A 1 224 ? -1.154 0.622 15.052 1.00 97.50 224 ASN A N 1
ATOM 1714 C CA . ASN A 1 224 ? -0.319 -0.586 15.139 1.00 97.50 224 ASN A CA 1
ATOM 1715 C C . ASN A 1 224 ? 0.158 -1.129 13.774 1.00 97.50 224 ASN A C 1
ATOM 1717 O O . ASN A 1 224 ? 0.739 -2.208 13.713 1.00 97.50 224 ASN A O 1
ATOM 1721 N N . GLY A 1 225 ? -0.075 -0.393 12.686 1.00 97.19 225 GLY A N 1
ATOM 1722 C CA . GLY A 1 225 ? 0.419 -0.683 11.339 1.00 97.19 225 GLY A CA 1
ATOM 1723 C C . GLY A 1 225 ? 1.615 0.185 10.944 1.00 97.19 225 GLY A C 1
ATOM 1724 O O . GLY A 1 225 ? 2.360 0.663 11.804 1.00 97.19 225 GLY A O 1
ATOM 1725 N N . MET A 1 226 ? 1.782 0.396 9.641 1.00 95.62 226 MET A N 1
ATOM 1726 C CA . MET A 1 226 ? 2.829 1.238 9.061 1.00 95.62 226 MET A CA 1
ATOM 1727 C C . MET A 1 226 ? 2.546 2.718 9.366 1.00 95.62 226 MET A C 1
ATOM 1729 O O . MET A 1 226 ? 1.414 3.179 9.225 1.00 95.62 226 MET A O 1
ATOM 1733 N N . VAL A 1 227 ? 3.568 3.466 9.786 1.00 94.38 227 VAL A N 1
ATOM 1734 C CA . VAL A 1 227 ? 3.480 4.911 10.056 1.00 94.38 227 VAL A CA 1
ATOM 1735 C C . VAL A 1 227 ? 4.373 5.637 9.058 1.00 94.38 227 VAL A C 1
ATOM 1737 O O . VAL A 1 227 ? 5.593 5.547 9.153 1.00 94.38 227 VAL A O 1
ATOM 1740 N N . ASP A 1 228 ? 3.762 6.345 8.112 1.00 92.06 228 ASP A N 1
ATOM 1741 C CA . ASP A 1 228 ? 4.441 7.024 7.006 1.00 92.06 228 ASP A CA 1
ATOM 1742 C C . ASP A 1 228 ? 4.179 8.539 7.035 1.00 92.06 228 ASP A C 1
ATOM 1744 O O . ASP A 1 228 ? 3.356 9.081 6.294 1.00 92.06 228 ASP A O 1
ATOM 1748 N N . ILE A 1 229 ? 4.825 9.231 7.978 1.00 90.88 229 ILE A N 1
ATOM 1749 C CA . ILE A 1 229 ? 4.666 10.678 8.171 1.00 90.88 229 ILE A CA 1
ATOM 1750 C C . ILE A 1 229 ? 5.919 11.393 7.680 1.00 90.88 229 ILE A C 1
ATOM 1752 O O . ILE A 1 229 ? 6.981 11.287 8.287 1.00 90.88 229 ILE A O 1
ATOM 1756 N N . ALA A 1 230 ? 5.791 12.165 6.607 1.00 86.31 230 ALA A N 1
ATOM 1757 C CA . ALA A 1 230 ? 6.876 12.975 6.081 1.00 86.31 230 ALA A CA 1
ATOM 1758 C C . ALA A 1 230 ? 7.050 14.284 6.873 1.00 86.31 230 ALA A C 1
ATOM 1760 O O . ALA A 1 230 ? 6.101 14.847 7.429 1.00 86.31 230 ALA A O 1
ATOM 1761 N N . GLY A 1 231 ? 8.294 14.765 6.922 1.00 78.19 231 GLY A N 1
ATOM 1762 C CA . GLY A 1 231 ? 8.652 16.072 7.469 1.00 78.19 231 GLY A CA 1
ATOM 1763 C C . GLY A 1 231 ? 8.845 17.139 6.382 1.00 78.19 231 GLY A C 1
ATOM 1764 O O . GLY A 1 231 ? 8.834 16.824 5.193 1.00 78.19 231 GLY A O 1
ATOM 1765 N N . PRO A 1 232 ? 9.126 18.400 6.765 1.00 59.94 232 PRO A N 1
ATOM 1766 C CA . PRO A 1 232 ? 9.339 19.518 5.832 1.00 59.94 232 PRO A CA 1
ATOM 1767 C C . PRO A 1 232 ? 10.549 19.368 4.885 1.00 59.94 232 PRO A C 1
ATOM 1769 O O . PRO A 1 232 ? 10.729 20.200 4.001 1.00 59.94 232 PRO A O 1
ATOM 1772 N N . HIS A 1 233 ? 11.373 18.329 5.055 1.00 52.72 233 HIS A N 1
ATOM 1773 C CA . HIS A 1 233 ? 12.558 18.048 4.234 1.00 52.72 233 HIS A CA 1
ATOM 1774 C C . HIS A 1 233 ? 12.476 16.702 3.491 1.00 52.72 233 HIS A C 1
ATOM 1776 O O . HIS A 1 233 ? 13.498 16.173 3.060 1.00 52.72 233 HIS A O 1
ATOM 1782 N N . GLY A 1 234 ? 11.271 16.147 3.328 1.00 55.62 234 GLY A N 1
ATOM 1783 C CA . GLY A 1 234 ? 11.053 14.874 2.638 1.00 55.62 234 GLY A CA 1
ATOM 1784 C C . GLY A 1 234 ? 11.167 13.645 3.545 1.00 55.62 234 GLY A C 1
ATOM 1785 O O . GLY A 1 234 ? 11.329 13.758 4.763 1.00 55.62 234 GLY A O 1
ATOM 1786 N N . ASN A 1 235 ? 10.996 12.469 2.932 1.00 52.81 235 ASN A N 1
ATOM 1787 C CA . ASN A 1 235 ? 10.692 11.195 3.592 1.00 52.81 235 ASN A CA 1
ATOM 1788 C C . ASN A 1 235 ? 11.629 10.860 4.767 1.00 52.81 235 ASN A C 1
ATOM 1790 O O . ASN A 1 235 ? 12.859 10.952 4.679 1.00 52.81 235 ASN A O 1
ATOM 1794 N N . SER A 1 236 ? 11.031 10.414 5.874 1.00 51.16 236 SER A N 1
ATOM 1795 C CA . SER A 1 236 ? 11.744 9.866 7.023 1.00 51.16 236 SER A CA 1
ATOM 1796 C C . SER A 1 236 ? 12.063 8.397 6.760 1.00 51.16 236 SER A C 1
ATOM 1798 O O . SER A 1 236 ? 11.261 7.512 7.053 1.00 51.16 236 SER A O 1
ATOM 1800 N N . TRP A 1 237 ? 13.239 8.128 6.203 1.00 53.41 237 TRP A N 1
ATOM 1801 C CA . TRP A 1 237 ? 13.724 6.767 5.992 1.00 53.41 237 TRP A CA 1
ATOM 1802 C C . TRP A 1 237 ? 14.145 6.146 7.328 1.00 53.41 237 TRP A C 1
ATOM 1804 O O . TRP A 1 237 ? 15.316 6.082 7.677 1.00 53.41 237 TRP A O 1
ATOM 1814 N N . GLY A 1 238 ? 13.156 5.716 8.105 1.00 46.38 238 GLY A N 1
ATOM 1815 C CA . GLY A 1 238 ? 13.256 4.531 8.945 1.00 46.38 238 GLY A CA 1
ATOM 1816 C C . GLY A 1 238 ? 14.017 4.576 10.272 1.00 46.38 238 GL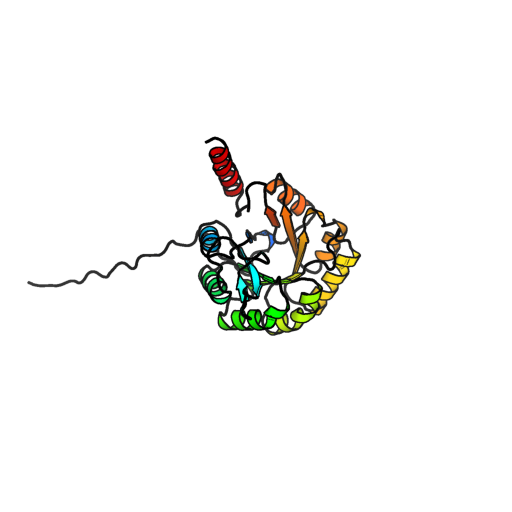Y A C 1
ATOM 1817 O O . GLY A 1 238 ? 13.724 3.718 11.090 1.00 46.38 238 GLY A O 1
ATOM 1818 N N . ASP A 1 239 ? 14.908 5.522 10.569 1.00 41.97 239 ASP A N 1
ATOM 1819 C CA . ASP A 1 239 ? 15.603 5.530 11.872 1.00 41.97 239 ASP A CA 1
ATOM 1820 C C . ASP A 1 239 ? 15.586 6.894 12.571 1.00 41.97 239 ASP A C 1
ATOM 1822 O O . ASP A 1 239 ? 15.711 7.942 11.933 1.00 41.97 239 ASP A O 1
ATOM 1826 N N . LYS A 1 240 ? 15.549 6.891 13.920 1.00 44.00 240 LYS A N 1
ATOM 1827 C CA . LYS A 1 240 ? 15.800 8.099 14.743 1.00 44.00 240 LYS A CA 1
ATOM 1828 C C . LYS A 1 240 ? 17.117 8.781 14.342 1.00 44.00 240 LYS A C 1
ATOM 1830 O O . LYS A 1 240 ? 17.225 9.999 14.419 1.00 44.00 240 LYS A O 1
ATOM 1835 N N . ALA A 1 241 ? 18.104 8.008 13.883 1.00 39.88 241 ALA A N 1
ATOM 1836 C CA . ALA A 1 241 ? 19.379 8.519 13.391 1.00 39.88 241 ALA A CA 1
ATOM 1837 C C . ALA A 1 241 ? 19.289 9.132 11.982 1.00 39.88 241 ALA A C 1
ATOM 1839 O O . ALA A 1 241 ? 19.975 10.116 11.717 1.00 39.88 241 ALA A O 1
ATOM 1840 N N . ASP A 1 242 ? 18.445 8.604 11.095 1.00 41.81 242 ASP A N 1
ATOM 1841 C CA . ASP A 1 242 ? 18.353 9.063 9.705 1.00 41.81 242 ASP A CA 1
ATOM 1842 C C . ASP A 1 242 ? 17.375 10.233 9.536 1.00 41.81 242 ASP A C 1
ATOM 1844 O O . ASP A 1 242 ? 17.632 11.118 8.725 1.00 41.81 242 ASP A O 1
ATOM 1848 N N . ALA A 1 243 ? 16.355 10.354 10.393 1.00 45.84 243 ALA A N 1
ATOM 1849 C CA . ALA A 1 243 ? 15.590 11.595 10.534 1.00 45.84 243 ALA A CA 1
ATOM 1850 C C . ALA A 1 243 ? 16.488 12.761 10.997 1.00 45.84 243 ALA A C 1
ATOM 1852 O O . ALA A 1 243 ? 16.403 13.866 10.461 1.00 45.84 243 ALA A O 1
ATOM 1853 N N . VAL A 1 244 ? 17.410 12.501 11.936 1.00 41.22 244 VAL A N 1
ATOM 1854 C CA . VAL A 1 244 ? 18.406 13.485 12.392 1.00 41.22 244 VAL A CA 1
ATOM 1855 C C . VAL A 1 244 ? 19.447 13.767 11.308 1.00 41.22 244 VAL A C 1
ATOM 1857 O O . VAL A 1 244 ? 19.769 14.929 11.082 1.00 41.22 244 VAL A O 1
ATOM 1860 N N . LYS A 1 245 ? 19.959 12.757 10.592 1.00 39.88 245 LYS A N 1
ATOM 1861 C CA . LYS A 1 245 ? 20.907 12.987 9.487 1.00 39.88 245 LYS A CA 1
ATOM 1862 C C . LYS A 1 245 ? 20.273 13.736 8.321 1.00 39.88 245 LYS A C 1
ATOM 1864 O O . LYS A 1 245 ? 20.933 14.624 7.797 1.00 39.88 245 LYS A O 1
ATOM 1869 N N . ASN A 1 246 ? 19.034 13.429 7.935 1.00 41.62 246 ASN A N 1
ATOM 1870 C CA . ASN A 1 246 ? 18.335 14.173 6.886 1.00 41.62 246 ASN A CA 1
ATOM 1871 C C . ASN A 1 246 ? 18.110 15.623 7.319 1.00 41.62 246 ASN A C 1
ATOM 1873 O O . ASN A 1 246 ? 18.443 16.519 6.556 1.00 41.62 246 ASN A O 1
ATOM 1877 N N . TRP A 1 247 ? 17.690 15.862 8.568 1.00 41.00 247 TRP A N 1
ATOM 1878 C CA . TRP A 1 247 ? 17.558 17.213 9.122 1.00 41.00 247 TRP A CA 1
ATOM 1879 C C . TRP A 1 247 ? 18.892 17.984 9.164 1.00 41.00 247 TRP A C 1
ATOM 1881 O O . TRP A 1 247 ? 18.948 19.156 8.794 1.00 41.00 247 TRP A O 1
ATOM 1891 N N . VAL A 1 248 ? 19.988 17.329 9.565 1.00 42.16 248 VAL A N 1
ATOM 1892 C CA . VAL A 1 248 ? 21.330 17.940 9.634 1.00 42.16 248 VAL A CA 1
ATOM 1893 C C . VAL A 1 248 ? 21.909 18.204 8.242 1.00 42.16 248 VAL A C 1
ATOM 1895 O O . VAL A 1 248 ? 22.510 19.255 8.026 1.00 42.16 248 VAL A O 1
ATOM 1898 N N . LYS A 1 249 ? 21.727 17.282 7.289 1.00 39.75 249 LYS A N 1
ATOM 1899 C CA . LYS A 1 249 ? 22.261 17.403 5.927 1.00 39.75 249 LYS A CA 1
ATOM 1900 C C . LYS A 1 249 ? 21.573 18.541 5.166 1.00 39.75 249 LYS A C 1
ATOM 1902 O O . LYS A 1 249 ? 22.262 19.380 4.603 1.00 39.75 249 LYS A O 1
ATOM 1907 N N . THR A 1 250 ? 20.247 18.665 5.256 1.00 44.66 250 THR A N 1
ATOM 1908 C CA . THR A 1 250 ? 19.513 19.771 4.613 1.00 44.66 250 THR A CA 1
ATOM 1909 C C . THR A 1 250 ? 19.629 21.101 5.362 1.00 44.66 250 THR A C 1
ATOM 1911 O O . THR A 1 250 ? 19.547 2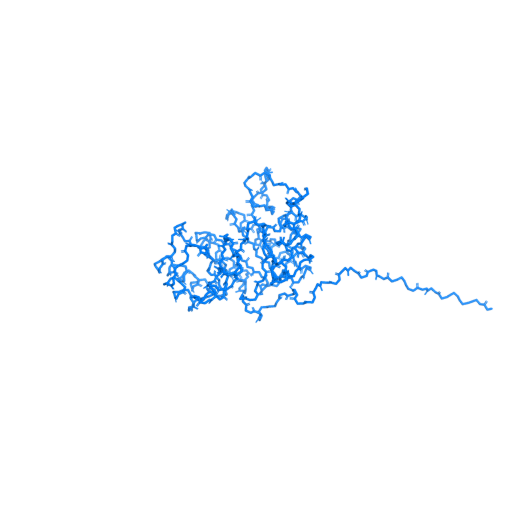2.160 4.745 1.00 44.66 250 THR A O 1
ATOM 1914 N N . GLY A 1 251 ? 19.845 21.083 6.683 1.00 38.50 251 GLY A N 1
ATOM 1915 C CA . GLY A 1 251 ? 20.106 22.299 7.458 1.00 38.50 251 GLY A CA 1
ATOM 1916 C C . GLY A 1 251 ? 21.415 22.988 7.055 1.00 38.50 251 GLY A C 1
ATOM 1917 O O . GLY A 1 251 ? 21.458 24.214 6.968 1.00 38.50 251 GLY A O 1
ATOM 1918 N N . LEU A 1 252 ? 22.456 22.211 6.742 1.00 37.00 252 LEU A N 1
ATOM 1919 C CA . LEU A 1 252 ? 23.732 22.724 6.230 1.00 37.00 252 LEU A CA 1
ATOM 1920 C C . LEU A 1 252 ? 23.630 23.240 4.787 1.00 37.00 252 LEU A C 1
ATOM 1922 O O . LEU A 1 252 ? 24.216 24.277 4.494 1.00 37.00 252 LEU A O 1
ATOM 1926 N N . ASP A 1 253 ? 22.838 22.592 3.929 1.00 36.16 253 ASP A N 1
ATOM 1927 C CA . ASP A 1 253 ? 22.618 23.046 2.546 1.00 36.16 253 ASP A CA 1
ATOM 1928 C C . ASP A 1 253 ? 21.808 24.357 2.468 1.00 36.16 253 ASP A C 1
ATOM 1930 O O . ASP A 1 253 ? 21.898 25.086 1.489 1.00 36.16 253 ASP A O 1
ATOM 1934 N N . SER A 1 254 ? 21.050 24.713 3.513 1.00 36.06 254 SER A N 1
ATOM 1935 C CA . SER A 1 254 ? 20.357 26.014 3.603 1.00 36.06 254 SER A CA 1
ATOM 1936 C C . SER A 1 254 ? 21.243 27.179 4.075 1.00 36.06 254 SER A C 1
ATOM 1938 O O . SER A 1 254 ? 20.785 28.321 4.142 1.00 36.06 254 SER A O 1
ATOM 1940 N N . LEU A 1 255 ? 22.500 26.891 4.433 1.00 34.00 255 LEU A N 1
ATOM 1941 C CA . LEU A 1 255 ? 23.469 27.847 4.976 1.00 34.00 255 LEU A CA 1
ATOM 1942 C C . LEU A 1 255 ? 24.634 28.155 4.015 1.00 34.00 255 LEU A C 1
ATOM 1944 O O . LEU A 1 255 ? 25.528 28.911 4.405 1.00 34.00 255 LEU A O 1
ATOM 1948 N N . PHE A 1 256 ? 24.609 27.634 2.780 1.00 34.16 256 PHE A N 1
ATOM 1949 C CA . PHE A 1 256 ? 25.590 27.920 1.725 1.00 34.16 256 PHE A CA 1
ATOM 1950 C C . PHE A 1 256 ? 24.935 28.253 0.384 1.00 34.16 256 PHE A C 1
ATOM 1952 O O . PHE A 1 256 ? 24.020 27.514 -0.035 1.00 34.16 256 PHE A O 1
#

Organism: NCBI:txid2316726

Sequence (256 aa):
MDSYQSTPAVRASGPACPVGTTWTGDLPLSEARNAHRTNTKEQFQAALDSGANWFEGDVRKEINSDTPEMRHDSGHEDGDNLTLHEWLTMGKESGRGLKLDIKEGDQMPAVLDELEKVGIPEERLMLNLSFDDMKKWGPEIRERFPNAILAINPPTSGEVKAGDAAKMVALARELGGPATFVVRHDKLTDEAIQTFLPAGTVSVWGEAKDPVKAGEDLRERGVNGMVDIAGPHGNSWGDKADAVKNWVKTGLDSLF